Protein AF-A0AAU5U6F7-F1 (afdb_monomer_lite)

Foldseek 3Di:
DDDWFFKKKWFLDAQQVVLQPDDDFDPVQFVVVVCQQDPQKDWDWDDWAFLLVQRADPAQKKWWGDDVGMIMIRHCVSQDDDPVPPDPSNVVVNVNTDMDTQTDDLDDDDDPVCVCVVVCVDPDPPPPPPPPPVPPDPDPDRRLVVSQVVCCNRNQGGRPDDHDPRGRPSRNHMTIMIRMDRHDPPPPDD

Radius of gyration: 19.39 Å; chains: 1; bounding box: 50×36×62 Å

Secondary structure (DSSP, 8-state):
---EEEEEEEESS-HHHHHTT--S--HHHHHHHHHHHSTTEEEEEEEEEEHHHHTSPPTTEEEEEEETTEEEEEEGGG--S-GGGS-HHHHHTTTTSEEEEEEEESSPPPPGGGHHHHTTSS-----PPTT------SSSS-HHHHHHHHHHHHHS--SSSPPPTTS--TTT-EEEEEEEEEPP------

Sequence (190 aa):
MGAKTGLLVYAEGEVPGLLRQVGAPDLGRTSEMMRRLYPGCEFEPCEGAQLWDGVYPQQGTAYAASWPGVEVVGDQRVMIDLPSQLPEHLVAASAGRRLVLHAMHSVVDPLAFERPYWAGERPADVIPWPDEDDEPYPLPFHPLELGEEALRALCGFVIEGHPEPDDIDASAVWLHGFRVTQLAAGRAAS

Structure (mmCIF, N/CA/C/O backbone):
data_AF-A0AAU5U6F7-F1
#
_entry.id   AF-A0AAU5U6F7-F1
#
loop_
_atom_site.group_PDB
_atom_site.id
_atom_site.type_symbol
_atom_site.label_atom_id
_atom_site.label_alt_id
_atom_site.label_comp_id
_atom_site.label_asym_id
_atom_site.label_entity_id
_atom_site.label_seq_id
_atom_site.pdbx_PDB_ins_code
_atom_site.Cartn_x
_atom_site.Cartn_y
_atom_site.Cartn_z
_atom_site.occupancy
_atom_site.B_iso_or_equiv
_atom_site.auth_seq_id
_atom_site.auth_comp_id
_atom_site.auth_asym_id
_atom_site.auth_atom_id
_atom_site.pdbx_PDB_model_num
ATOM 1 N N . MET A 1 1 ? 14.306 7.412 -12.697 1.00 50.78 1 MET A N 1
ATOM 2 C CA . MET A 1 1 ? 13.420 7.450 -11.513 1.00 50.78 1 MET A CA 1
ATOM 3 C C . MET A 1 1 ? 12.949 6.020 -11.353 1.00 50.78 1 MET A C 1
ATOM 5 O O . MET A 1 1 ? 12.461 5.512 -12.344 1.00 50.78 1 MET A O 1
ATOM 9 N N . GLY A 1 2 ? 13.233 5.345 -10.240 1.00 64.19 2 GLY A N 1
ATOM 10 C CA . GLY A 1 2 ? 12.855 3.935 -10.085 1.00 64.19 2 GLY A CA 1
ATOM 11 C C . GLY A 1 2 ? 11.481 3.765 -9.442 1.00 64.19 2 GLY A C 1
ATOM 12 O O . GLY A 1 2 ? 11.141 4.551 -8.554 1.00 64.19 2 GLY A O 1
ATOM 13 N N . ALA A 1 3 ? 10.739 2.733 -9.846 1.00 77.81 3 ALA A N 1
ATOM 14 C CA . ALA A 1 3 ? 9.531 2.264 -9.183 1.00 77.81 3 ALA A CA 1
ATOM 15 C C . ALA A 1 3 ? 9.716 2.071 -7.675 1.00 77.81 3 ALA A C 1
ATOM 17 O O . ALA A 1 3 ? 10.663 1.438 -7.184 1.00 77.81 3 ALA A O 1
ATOM 18 N N . LYS A 1 4 ? 8.748 2.595 -6.930 1.00 88.56 4 LYS A N 1
ATOM 19 C CA . LYS A 1 4 ? 8.635 2.395 -5.493 1.00 88.56 4 LYS A CA 1
ATOM 20 C C . LYS A 1 4 ? 7.206 2.021 -5.151 1.00 88.56 4 LYS A C 1
ATOM 22 O O . LYS A 1 4 ? 6.268 2.563 -5.727 1.00 88.56 4 LYS A O 1
ATOM 27 N N . THR A 1 5 ? 7.046 1.138 -4.177 1.00 91.62 5 THR A N 1
ATOM 28 C CA . THR A 1 5 ? 5.738 0.786 -3.622 1.00 91.62 5 THR A CA 1
ATOM 29 C C . THR A 1 5 ? 5.853 0.671 -2.112 1.00 91.62 5 THR A C 1
ATOM 31 O O . THR A 1 5 ? 6.768 0.020 -1.621 1.00 91.62 5 THR A O 1
ATOM 34 N N . GLY A 1 6 ? 4.901 1.239 -1.385 1.00 94.56 6 GLY A N 1
ATOM 35 C CA . GLY A 1 6 ? 4.663 0.998 0.032 1.00 94.56 6 GLY A CA 1
ATOM 36 C C . GLY A 1 6 ? 3.190 0.666 0.197 1.00 94.56 6 GLY A C 1
ATOM 37 O O . GLY A 1 6 ? 2.389 1.551 0.486 1.00 94.56 6 GLY A O 1
ATOM 38 N N . LEU A 1 7 ? 2.829 -0.592 -0.054 1.00 96.62 7 LEU A N 1
ATOM 39 C CA . LEU A 1 7 ? 1.440 -1.032 -0.141 1.00 96.62 7 LEU A CA 1
ATOM 40 C C . LEU A 1 7 ? 1.121 -2.069 0.937 1.00 96.62 7 LEU A C 1
ATOM 42 O O . LEU A 1 7 ? 1.850 -3.045 1.116 1.00 96.62 7 LEU A O 1
ATOM 46 N N . LEU A 1 8 ? -0.011 -1.884 1.608 1.00 97.62 8 LEU A N 1
ATOM 47 C CA . LEU A 1 8 ? -0.581 -2.817 2.567 1.00 97.62 8 LEU A CA 1
ATOM 48 C C . LEU A 1 8 ? -1.994 -3.199 2.122 1.00 97.62 8 LEU A C 1
ATOM 50 O O . LEU A 1 8 ? -2.828 -2.327 1.883 1.00 97.62 8 LEU A O 1
ATOM 54 N N . VAL A 1 9 ? -2.273 -4.497 2.026 1.00 98.12 9 VAL A N 1
ATOM 55 C CA . VAL A 1 9 ? -3.584 -5.014 1.618 1.00 98.12 9 VAL A CA 1
ATOM 56 C C . VAL A 1 9 ? -4.082 -6.037 2.627 1.00 98.12 9 VAL A C 1
ATOM 58 O O . VAL A 1 9 ? -3.368 -6.980 2.970 1.00 98.12 9 VAL A O 1
ATOM 61 N N . TYR A 1 10 ? -5.330 -5.879 3.060 1.00 98.31 10 TYR A N 1
ATOM 62 C CA . TYR A 1 10 ? -6.037 -6.858 3.880 1.00 98.31 10 TYR A CA 1
ATOM 63 C C . TYR A 1 10 ? -7.192 -7.447 3.080 1.00 98.31 10 TYR A C 1
ATOM 65 O O . TYR A 1 10 ? -8.041 -6.703 2.589 1.00 98.31 10 TYR A O 1
ATOM 73 N N . ALA A 1 11 ? -7.281 -8.771 2.981 1.00 97.75 11 ALA A N 1
ATOM 74 C CA . ALA A 1 11 ? -8.281 -9.423 2.138 1.00 97.75 11 ALA A CA 1
ATOM 75 C C . ALA A 1 11 ? -8.885 -10.682 2.772 1.00 97.75 11 ALA A C 1
ATOM 77 O O . ALA A 1 11 ? -8.195 -11.460 3.418 1.00 97.75 11 ALA A O 1
ATOM 78 N N . GLU A 1 12 ? -10.180 -10.910 2.567 1.00 96.44 12 GLU A N 1
ATOM 79 C CA . GLU A 1 12 ? -10.879 -12.148 2.964 1.00 96.44 12 GLU A CA 1
ATOM 80 C C . GLU A 1 12 ? -10.679 -13.299 1.955 1.00 96.44 12 GLU A C 1
ATOM 82 O O . GLU A 1 12 ? -11.177 -14.404 2.156 1.00 96.44 12 GLU A O 1
ATOM 87 N N . GLY A 1 13 ? -9.929 -13.060 0.877 1.00 93.81 13 GLY A N 1
ATOM 88 C CA . GLY A 1 13 ? -9.634 -14.029 -0.174 1.00 93.81 13 GLY A CA 1
ATOM 89 C C . GLY A 1 13 ? -8.504 -13.551 -1.086 1.00 93.81 13 GLY A C 1
ATOM 90 O O . GLY A 1 13 ? -7.645 -12.771 -0.668 1.00 93.81 13 GLY A O 1
ATOM 91 N N . GLU A 1 14 ? -8.516 -14.007 -2.338 1.00 93.38 14 GLU A N 1
ATOM 92 C CA . GLU A 1 14 ? -7.514 -13.617 -3.333 1.00 93.38 14 GLU A CA 1
ATOM 93 C C . GLU A 1 14 ? -7.676 -12.149 -3.738 1.00 93.38 14 GLU A C 1
ATOM 95 O O . GLU A 1 14 ? -8.714 -11.736 -4.268 1.00 93.38 14 GLU A O 1
ATOM 100 N N . VAL A 1 15 ? -6.622 -11.365 -3.500 1.00 94.38 15 VAL A N 1
ATOM 101 C CA . VAL A 1 15 ? -6.611 -9.910 -3.703 1.00 94.38 15 VAL A CA 1
ATOM 102 C C . VAL A 1 15 ? -6.976 -9.523 -5.141 1.00 94.38 15 VAL A C 1
ATOM 104 O O . VAL A 1 15 ? -7.894 -8.713 -5.284 1.00 94.38 15 VAL A O 1
ATOM 107 N N . PRO A 1 16 ? -6.388 -10.111 -6.208 1.00 92.94 16 PRO A N 1
ATOM 108 C CA . PRO A 1 16 ? -6.738 -9.721 -7.575 1.00 92.94 16 PRO A CA 1
ATOM 109 C C . PRO A 1 16 ? -8.221 -9.954 -7.889 1.00 92.94 16 PRO A C 1
ATOM 111 O O . PRO A 1 16 ? -8.862 -9.157 -8.567 1.00 92.94 16 PRO A O 1
ATOM 114 N N . GLY A 1 17 ? -8.799 -11.051 -7.388 1.00 93.06 17 GLY A N 1
ATOM 115 C CA . GLY A 1 17 ? -10.210 -11.381 -7.605 1.00 93.06 17 GLY A CA 1
ATOM 116 C C . GLY A 1 17 ? -11.160 -10.372 -6.960 1.00 93.06 17 GLY A C 1
ATOM 117 O O . GLY A 1 17 ? -12.172 -10.019 -7.566 1.00 93.06 17 GLY A O 1
ATOM 118 N N . LEU A 1 18 ? -10.815 -9.895 -5.761 1.00 95.00 18 LEU A N 1
ATOM 119 C CA . LEU A 1 18 ? -11.578 -8.881 -5.035 1.00 95.00 18 LEU A CA 1
ATOM 120 C C . LEU A 1 18 ? -11.410 -7.495 -5.666 1.00 95.00 18 LEU A C 1
ATOM 122 O O . LEU A 1 18 ? -12.410 -6.821 -5.899 1.00 95.00 18 LEU A O 1
ATOM 126 N N . LEU A 1 19 ? -10.178 -7.096 -6.007 1.00 94.38 19 LEU A N 1
ATOM 127 C CA . LEU A 1 19 ? -9.893 -5.786 -6.602 1.00 94.38 19 LEU A CA 1
ATOM 128 C C . LEU A 1 19 ? -10.534 -5.599 -7.983 1.00 94.38 19 LEU A C 1
ATOM 130 O O . LEU A 1 19 ? -10.993 -4.503 -8.274 1.00 94.38 19 LEU A O 1
ATOM 134 N N . ARG A 1 20 ? -10.685 -6.649 -8.804 1.00 92.94 20 ARG A N 1
ATOM 135 C CA . ARG A 1 20 ? -11.420 -6.544 -10.087 1.00 92.94 20 ARG A CA 1
ATOM 136 C C . ARG A 1 20 ? -12.900 -6.178 -9.931 1.00 92.94 20 ARG A C 1
ATOM 138 O O . ARG A 1 20 ? -13.524 -5.749 -10.894 1.00 92.94 20 ARG A O 1
ATOM 145 N N . GLN A 1 21 ? -13.481 -6.400 -8.753 1.00 92.44 21 GLN A N 1
ATOM 146 C CA . GLN A 1 21 ? -14.915 -6.227 -8.504 1.00 92.44 21 GLN A CA 1
ATOM 147 C C . GLN A 1 21 ? -15.236 -4.933 -7.751 1.00 92.44 21 GLN A C 1
ATOM 149 O O . GLN A 1 21 ? -16.410 -4.647 -7.504 1.00 92.44 21 GLN A O 1
ATOM 154 N N . VAL A 1 22 ? -14.220 -4.166 -7.345 1.00 94.88 22 VAL A N 1
ATOM 155 C CA . VAL A 1 22 ? -14.450 -2.964 -6.545 1.00 94.88 22 VAL A CA 1
ATOM 156 C C . VAL A 1 22 ? -15.061 -1.851 -7.389 1.00 94.88 22 VAL A C 1
ATOM 158 O O . VAL A 1 22 ? -14.696 -1.627 -8.539 1.00 94.88 22 VAL A O 1
ATOM 161 N N . GLY A 1 23 ? -16.017 -1.145 -6.792 1.00 93.00 23 GLY A N 1
ATOM 162 C CA . GLY A 1 23 ? -16.552 0.106 -7.320 1.00 93.00 23 GLY A CA 1
ATOM 163 C C . GLY A 1 23 ? -15.946 1.309 -6.601 1.00 93.00 23 GLY A C 1
ATOM 164 O O . GLY A 1 23 ? -14.861 1.236 -6.025 1.00 93.00 23 GLY A O 1
ATOM 165 N N . ALA A 1 24 ? -16.688 2.416 -6.567 1.00 94.38 24 ALA A N 1
ATOM 166 C CA . ALA A 1 24 ? -16.271 3.607 -5.832 1.00 94.38 24 ALA A CA 1
ATOM 167 C C . ALA A 1 24 ? -15.982 3.289 -4.343 1.00 94.38 24 ALA A C 1
ATOM 169 O O . ALA A 1 24 ? -16.777 2.588 -3.707 1.00 94.38 24 ALA A O 1
ATOM 170 N N . PRO A 1 25 ? -14.863 3.782 -3.778 1.00 92.88 25 PRO A N 1
ATOM 171 C CA . PRO A 1 25 ? -14.490 3.522 -2.389 1.00 92.88 25 PRO A CA 1
ATOM 172 C C . PRO A 1 25 ? -15.414 4.239 -1.395 1.00 92.88 25 PRO A C 1
ATOM 174 O O . PRO A 1 25 ? -15.762 5.409 -1.572 1.00 92.88 25 PRO A O 1
ATOM 177 N N . ASP A 1 26 ? -15.752 3.576 -0.288 1.00 95.69 26 ASP A N 1
ATOM 178 C CA . ASP A 1 26 ? -16.571 4.157 0.784 1.00 95.69 26 ASP A CA 1
ATOM 179 C C . ASP A 1 26 ? -15.699 4.986 1.741 1.00 95.69 26 ASP A C 1
ATOM 181 O O . ASP A 1 26 ? -14.830 4.446 2.429 1.00 95.69 26 ASP A O 1
ATOM 185 N N . LEU A 1 27 ? -15.923 6.303 1.808 1.00 95.50 27 LEU A N 1
ATOM 186 C CA . LEU A 1 27 ? -15.117 7.202 2.643 1.00 95.50 27 LEU A CA 1
ATOM 187 C C . LEU A 1 27 ? -15.290 6.943 4.148 1.00 95.50 27 LEU A C 1
ATOM 189 O O . LEU A 1 27 ? -14.320 7.055 4.900 1.00 95.50 27 LEU A O 1
ATOM 193 N N . GLY A 1 28 ? -16.499 6.606 4.600 1.00 96.69 28 GLY A N 1
ATOM 194 C CA . GLY A 1 28 ? -16.791 6.359 6.013 1.00 96.69 28 GLY A CA 1
ATOM 195 C C . GLY A 1 28 ? -16.059 5.118 6.509 1.00 96.69 28 GLY A C 1
ATOM 196 O O . GLY A 1 28 ? -15.289 5.188 7.469 1.00 96.69 28 GLY A O 1
ATOM 197 N N . ARG A 1 29 ? -16.199 4.019 5.765 1.00 96.88 29 ARG A N 1
ATOM 198 C CA . ARG A 1 29 ? -15.492 2.758 6.004 1.00 96.88 29 ARG A CA 1
ATOM 199 C C . ARG A 1 29 ? -13.978 2.927 5.939 1.00 96.88 29 ARG A C 1
ATOM 201 O O . ARG A 1 29 ? -13.253 2.434 6.800 1.00 96.88 29 ARG A O 1
ATOM 208 N N . THR A 1 30 ? -13.499 3.666 4.939 1.00 98.00 30 THR A N 1
ATOM 209 C CA . THR A 1 30 ? -12.067 3.937 4.769 1.00 98.00 30 THR A CA 1
ATOM 210 C C . THR A 1 30 ? -11.520 4.746 5.944 1.00 98.00 30 THR A C 1
ATOM 212 O O . THR A 1 30 ? -10.466 4.420 6.479 1.00 98.00 30 THR A O 1
ATOM 215 N N . SER A 1 31 ? -12.256 5.755 6.413 1.00 96.50 31 SER A N 1
ATOM 216 C CA . SER A 1 31 ? -11.854 6.572 7.565 1.00 96.50 31 SER A CA 1
ATOM 217 C C . SER A 1 31 ? -11.810 5.762 8.864 1.00 96.50 31 SER A C 1
ATOM 219 O O . SER A 1 31 ? -10.910 5.948 9.681 1.00 96.50 31 SER A O 1
ATOM 221 N N . GLU A 1 32 ? -12.763 4.852 9.075 1.00 96.12 32 GLU A N 1
ATOM 222 C CA . GLU A 1 32 ? -12.757 3.931 10.219 1.00 96.12 32 GLU A CA 1
ATOM 223 C C . GLU A 1 32 ? -11.563 2.976 10.180 1.00 96.12 32 GLU A C 1
ATOM 225 O O . GLU A 1 32 ? -10.865 2.819 11.185 1.00 96.12 32 GLU A O 1
ATOM 230 N N . MET A 1 33 ? -11.282 2.399 9.010 1.00 96.81 33 MET A N 1
ATOM 231 C CA . MET A 1 33 ? -10.093 1.585 8.785 1.00 96.81 33 MET A CA 1
ATOM 232 C C . MET A 1 33 ? -8.813 2.377 9.087 1.00 96.81 33 MET A C 1
ATOM 234 O O . MET A 1 33 ? -7.973 1.887 9.837 1.00 96.81 33 MET A O 1
ATOM 238 N N . MET A 1 34 ? -8.667 3.605 8.579 1.00 97.06 34 MET A N 1
ATOM 239 C CA . MET A 1 34 ? -7.478 4.435 8.823 1.00 97.06 34 MET A CA 1
ATOM 240 C C . MET A 1 34 ? -7.252 4.700 10.317 1.00 97.06 34 MET A C 1
ATOM 242 O O . MET A 1 34 ? -6.137 4.521 10.805 1.00 97.06 34 MET A O 1
ATOM 246 N N . ARG A 1 35 ? -8.310 5.024 11.078 1.00 95.31 35 ARG A N 1
ATOM 247 C CA . ARG A 1 35 ? -8.216 5.201 12.542 1.00 95.31 35 ARG A CA 1
ATOM 248 C C . ARG A 1 35 ? -7.805 3.923 13.273 1.00 95.31 35 ARG A C 1
ATOM 250 O O . ARG A 1 35 ? -7.111 4.006 14.283 1.00 95.31 35 ARG A O 1
ATOM 257 N N . ARG A 1 36 ? -8.234 2.755 12.785 1.00 94.88 36 ARG A N 1
ATOM 258 C CA . ARG A 1 36 ? -7.834 1.450 13.332 1.00 94.88 36 ARG A CA 1
ATOM 259 C C . ARG A 1 36 ? -6.362 1.148 13.048 1.00 94.88 36 ARG A C 1
ATOM 261 O O . ARG A 1 36 ? -5.679 0.636 13.928 1.00 94.88 36 ARG A O 1
ATOM 268 N N . LEU A 1 37 ? -5.898 1.428 11.829 1.00 95.75 37 LEU A N 1
ATOM 269 C CA . LEU A 1 37 ? -4.547 1.087 11.377 1.00 95.75 37 LEU A CA 1
ATOM 270 C C . LEU A 1 37 ? -3.476 2.057 11.885 1.00 95.75 37 LEU A C 1
ATOM 272 O O . LEU A 1 37 ? -2.363 1.628 12.142 1.00 95.75 37 LEU A O 1
ATOM 276 N N . TYR A 1 38 ? -3.801 3.334 12.073 1.00 94.50 38 TYR A N 1
ATOM 277 C CA . TYR A 1 38 ? -2.851 4.347 12.539 1.00 94.50 38 TYR A CA 1
ATOM 278 C C . TYR A 1 38 ? -3.369 5.005 13.829 1.00 94.50 38 TYR A C 1
ATOM 280 O O . TYR A 1 38 ? -3.800 6.165 13.818 1.00 94.50 38 TYR A O 1
ATOM 288 N N . PRO A 1 39 ? -3.370 4.272 14.959 1.00 92.06 39 PRO A N 1
ATOM 289 C CA . PRO A 1 39 ? -3.828 4.815 16.231 1.00 92.06 39 PRO A CA 1
ATOM 290 C C . PRO A 1 39 ? -2.959 6.007 16.656 1.00 92.06 39 PRO A C 1
ATOM 292 O O . PRO A 1 39 ? -1.740 5.998 16.500 1.00 92.06 39 PRO A O 1
ATOM 295 N N . GLY A 1 40 ? -3.588 7.047 17.209 1.00 90.88 40 GLY A N 1
ATOM 296 C CA . GLY A 1 40 ? -2.880 8.263 17.632 1.00 90.88 40 GLY A CA 1
ATOM 297 C C . GLY A 1 40 ? -2.494 9.210 16.490 1.00 90.88 40 GLY A C 1
ATOM 298 O O . GLY A 1 40 ? -1.721 10.138 16.715 1.00 90.88 40 GLY A O 1
ATOM 299 N N . CYS A 1 41 ? -3.027 9.006 15.285 1.00 93.50 41 CYS A N 1
ATOM 300 C CA . CYS A 1 41 ? -2.932 9.964 14.187 1.00 93.50 41 CYS A CA 1
ATOM 301 C C . CYS A 1 41 ? -4.274 10.667 13.945 1.00 93.50 41 CYS A C 1
ATOM 303 O O . CYS A 1 41 ? -5.344 10.094 14.159 1.00 93.50 41 CYS A O 1
ATOM 305 N N . GLU A 1 42 ? -4.201 11.900 13.456 1.00 94.12 42 GLU A N 1
ATOM 306 C CA . GLU A 1 42 ? -5.322 12.601 12.835 1.00 94.12 42 GLU A CA 1
ATOM 307 C C . GLU A 1 42 ? -5.234 12.488 11.315 1.00 94.12 42 GLU A C 1
ATOM 309 O O . GLU A 1 42 ? -4.141 12.455 10.742 1.00 94.12 42 GLU A O 1
ATOM 314 N N . PHE A 1 43 ? -6.404 12.442 10.677 1.00 94.88 43 PHE A N 1
ATOM 315 C CA . PHE A 1 43 ? -6.538 12.343 9.229 1.00 94.88 43 PHE A CA 1
ATOM 316 C C . PHE A 1 43 ? -7.380 13.503 8.724 1.00 94.88 43 PHE A C 1
ATOM 318 O O . PHE A 1 43 ? -8.542 13.645 9.110 1.00 94.88 43 PHE A O 1
ATOM 325 N N . GLU A 1 44 ? -6.804 14.292 7.831 1.00 94.50 44 GLU A N 1
ATOM 326 C CA . GLU A 1 44 ? -7.521 15.313 7.080 1.00 94.50 44 GLU A CA 1
ATOM 327 C C . GLU A 1 44 ? -7.694 14.820 5.636 1.00 94.50 44 GLU A C 1
ATOM 329 O O . GLU A 1 44 ? -6.692 14.506 4.987 1.00 94.50 44 GLU A O 1
ATOM 334 N N . PRO A 1 45 ? -8.932 14.702 5.120 1.00 93.94 45 PRO A N 1
ATOM 335 C CA . PRO A 1 45 ? -9.155 14.305 3.735 1.00 93.94 45 PRO A CA 1
ATOM 336 C C . PRO A 1 45 ? -8.465 15.257 2.754 1.00 93.94 45 PRO A C 1
ATOM 338 O O . PRO A 1 45 ? -8.531 16.477 2.905 1.00 93.94 45 PRO A O 1
ATOM 341 N N . CYS A 1 46 ? -7.841 14.706 1.719 1.00 95.06 46 CYS A N 1
ATOM 342 C CA . CYS A 1 46 ? -7.282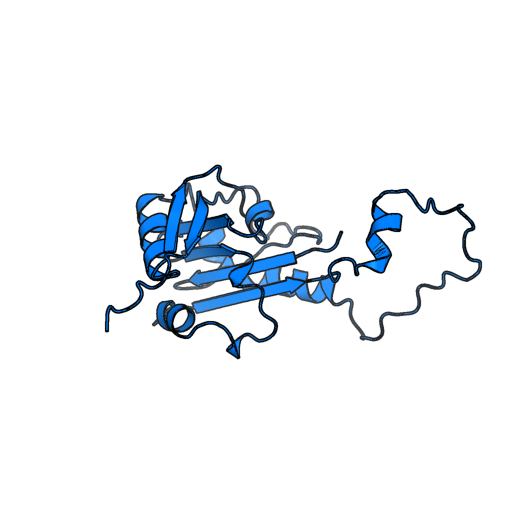 15.465 0.606 1.00 95.06 46 CYS A CA 1
ATOM 343 C C . CYS A 1 46 ? -7.692 14.848 -0.738 1.00 95.06 46 CYS A C 1
ATOM 345 O O . CYS A 1 46 ? -8.533 13.949 -0.795 1.00 95.06 46 CYS A O 1
ATOM 347 N N . GLU A 1 47 ? -7.136 15.371 -1.831 1.00 95.75 47 GLU A N 1
ATOM 348 C CA . GLU A 1 47 ? -7.364 14.820 -3.164 1.00 95.75 47 GLU A CA 1
ATOM 349 C C . GLU A 1 47 ? -6.972 13.338 -3.202 1.00 95.75 47 GLU A C 1
ATOM 351 O O . GLU A 1 47 ? -5.894 12.964 -2.736 1.00 95.75 47 GLU A O 1
ATOM 356 N N . GLY A 1 48 ? -7.882 12.501 -3.706 1.00 95.88 48 GLY A N 1
ATOM 357 C CA . GLY A 1 48 ? -7.652 11.072 -3.893 1.00 95.88 48 GLY A CA 1
ATOM 358 C C . GLY A 1 48 ? -6.739 10.780 -5.080 1.00 95.88 48 GLY A C 1
ATOM 359 O O . GLY A 1 48 ? -6.372 11.673 -5.838 1.00 95.88 48 GLY A O 1
ATOM 360 N N . ALA A 1 49 ? -6.398 9.511 -5.252 1.00 96.50 49 ALA A N 1
ATOM 361 C CA . ALA A 1 49 ? -5.568 9.054 -6.359 1.00 96.50 49 ALA A CA 1
ATOM 362 C C . ALA A 1 49 ? -6.078 7.718 -6.889 1.00 96.50 49 ALA A C 1
ATOM 364 O O . ALA A 1 49 ? -6.804 6.991 -6.205 1.00 96.50 49 ALA A O 1
ATOM 365 N N . GLN A 1 50 ? -5.680 7.390 -8.111 1.00 96.19 50 GLN A N 1
ATOM 366 C CA . GLN A 1 50 ? -5.823 6.035 -8.624 1.00 96.19 50 GLN A CA 1
ATOM 367 C C . GLN A 1 50 ? -4.847 5.110 -7.891 1.00 96.19 50 GLN A C 1
ATOM 369 O O . GLN A 1 50 ? -3.816 5.567 -7.398 1.00 96.19 50 GLN A O 1
ATOM 374 N N . LEU A 1 51 ? -5.145 3.812 -7.820 1.00 95.44 51 LEU A N 1
ATOM 375 C CA . LEU A 1 51 ? -4.277 2.833 -7.167 1.00 95.44 51 LEU A CA 1
ATOM 376 C C . LEU A 1 51 ? -2.870 2.854 -7.769 1.00 95.44 51 LEU A C 1
ATOM 378 O O . LEU A 1 51 ? -1.910 2.798 -7.010 1.00 95.44 51 LEU A O 1
ATOM 382 N N . TRP A 1 52 ? -2.769 3.024 -9.090 1.00 90.81 52 TRP A N 1
ATOM 383 C CA . TRP A 1 52 ? -1.503 3.195 -9.806 1.00 90.81 52 TRP A CA 1
ATOM 384 C C . TRP A 1 52 ? -0.598 4.276 -9.190 1.00 90.81 52 TRP A C 1
ATOM 386 O O . TRP A 1 52 ? 0.530 3.993 -8.799 1.00 90.81 52 TRP A O 1
ATOM 396 N N . ASP A 1 53 ? -1.111 5.498 -9.029 1.00 91.19 53 ASP A N 1
ATOM 397 C CA . ASP A 1 53 ? -0.359 6.617 -8.439 1.00 91.19 53 ASP A CA 1
ATOM 398 C C . ASP A 1 53 ? -0.280 6.523 -6.906 1.00 91.19 53 ASP A C 1
ATOM 400 O O . ASP A 1 53 ? 0.585 7.112 -6.254 1.00 91.19 53 ASP A O 1
ATOM 404 N N . GLY A 1 54 ? -1.214 5.784 -6.309 1.00 93.25 54 GLY A N 1
ATOM 405 C CA . GLY A 1 54 ? -1.414 5.707 -4.874 1.00 93.25 54 GLY A CA 1
ATOM 406 C C . GLY A 1 54 ? -0.484 4.741 -4.146 1.00 93.25 54 GLY A C 1
ATOM 407 O O . GLY A 1 54 ? -0.477 4.754 -2.917 1.00 93.25 54 GLY A O 1
ATOM 408 N N . VAL A 1 55 ? 0.305 3.921 -4.852 1.00 92.69 55 VAL A N 1
ATOM 409 C CA . VAL A 1 55 ? 1.177 2.904 -4.230 1.00 92.69 55 VAL A CA 1
ATOM 410 C C . VAL A 1 55 ? 2.359 3.484 -3.455 1.00 92.69 55 VAL A C 1
ATOM 412 O O . VAL A 1 55 ? 2.930 2.785 -2.619 1.00 92.69 55 VAL A O 1
ATOM 415 N N . TYR A 1 56 ? 2.750 4.734 -3.712 1.00 92.88 56 TYR A N 1
ATOM 416 C CA . TYR A 1 56 ? 3.873 5.384 -3.031 1.00 92.88 56 TYR A CA 1
ATOM 417 C C . TYR A 1 56 ? 3.652 6.906 -2.895 1.00 92.88 56 TYR A C 1
ATOM 419 O O . TYR A 1 56 ? 4.296 7.698 -3.587 1.00 92.88 56 TYR A O 1
ATOM 427 N N . PRO A 1 57 ? 2.729 7.342 -2.012 1.00 92.75 57 PRO A N 1
ATOM 428 C CA . PRO A 1 57 ? 2.399 8.760 -1.824 1.00 92.75 57 PRO A CA 1
ATOM 429 C C . PRO A 1 57 ? 3.581 9.578 -1.303 1.00 92.75 57 PRO A C 1
ATOM 431 O O . PRO A 1 57 ? 4.543 9.027 -0.794 1.00 92.75 57 PRO A O 1
ATOM 434 N N . GLN A 1 58 ? 3.493 10.910 -1.320 1.00 88.56 58 GLN A N 1
ATOM 435 C CA . GLN A 1 58 ? 4.466 11.751 -0.609 1.00 88.56 58 GLN A CA 1
ATOM 436 C C . GLN A 1 58 ? 4.388 11.556 0.914 1.00 88.56 58 GLN A C 1
ATOM 438 O O . GLN A 1 58 ? 3.308 11.336 1.467 1.00 88.56 58 GLN A O 1
ATOM 443 N N . GLN A 1 59 ? 5.516 11.732 1.610 1.00 88.00 59 GLN A N 1
ATOM 444 C CA . GLN A 1 59 ? 5.574 11.658 3.070 1.00 88.00 59 GLN A CA 1
ATOM 445 C C . GLN A 1 59 ? 4.505 12.548 3.731 1.00 88.00 59 GLN A C 1
ATOM 447 O O . GLN A 1 59 ? 4.276 13.688 3.328 1.00 88.00 59 GLN A O 1
ATOM 452 N N . GLY A 1 60 ? 3.827 12.011 4.751 1.00 91.44 60 GLY A N 1
ATOM 453 C CA . GLY A 1 60 ? 2.704 12.693 5.412 1.00 91.44 60 GLY A CA 1
ATOM 454 C C . GLY A 1 60 ? 1.358 12.533 4.697 1.00 91.44 60 GLY A C 1
ATOM 455 O O . GLY A 1 60 ? 0.351 13.033 5.191 1.00 91.44 60 GLY A O 1
ATOM 456 N N . THR A 1 61 ? 1.312 11.805 3.580 1.00 96.62 61 THR A N 1
ATOM 457 C CA . THR A 1 61 ? 0.081 11.463 2.855 1.00 96.62 61 THR A CA 1
ATOM 458 C C . THR A 1 61 ? -0.096 9.952 2.827 1.00 96.62 61 THR A C 1
ATOM 460 O O . THR A 1 61 ? 0.882 9.219 2.703 1.00 96.62 61 THR A O 1
ATOM 463 N N . ALA A 1 62 ? -1.335 9.493 2.946 1.00 97.69 62 ALA A N 1
ATOM 464 C CA . ALA A 1 62 ? -1.720 8.109 2.727 1.00 97.69 62 ALA A CA 1
ATOM 465 C C . ALA A 1 62 ? -2.877 8.069 1.728 1.00 97.69 62 ALA A C 1
ATOM 467 O O . ALA A 1 62 ? -3.794 8.890 1.814 1.00 97.69 62 ALA A O 1
ATOM 468 N N . TYR A 1 63 ? -2.844 7.108 0.811 1.00 98.44 63 TYR A N 1
ATOM 469 C CA . TYR A 1 63 ? -3.979 6.785 -0.044 1.00 98.44 63 TYR A CA 1
ATOM 470 C C . TYR A 1 63 ? -4.589 5.483 0.431 1.00 98.44 63 TYR A C 1
ATOM 472 O O . TYR A 1 63 ? -3.879 4.509 0.654 1.00 98.44 63 TYR A O 1
ATOM 480 N N . ALA A 1 64 ? -5.899 5.454 0.622 1.00 98.44 64 ALA A N 1
ATOM 481 C CA . ALA A 1 64 ? -6.544 4.294 1.201 1.00 98.44 64 ALA A CA 1
ATOM 482 C C . ALA A 1 64 ? -7.953 4.091 0.664 1.00 98.44 64 ALA A C 1
ATOM 484 O O . ALA A 1 64 ? -8.653 5.040 0.317 1.00 98.44 64 ALA A O 1
ATOM 485 N N . ALA A 1 65 ? -8.389 2.841 0.645 1.00 98.38 65 ALA A N 1
ATOM 486 C CA . ALA A 1 65 ? -9.766 2.491 0.358 1.00 98.38 65 ALA A CA 1
ATOM 487 C C . ALA A 1 65 ? -10.163 1.214 1.091 1.00 98.38 65 ALA A C 1
ATOM 489 O O . ALA A 1 65 ? -9.370 0.287 1.256 1.00 98.38 65 ALA A O 1
ATOM 490 N N . SER A 1 66 ? -11.418 1.176 1.522 1.00 98.12 66 SER A N 1
ATOM 491 C CA . SER A 1 66 ? -12.029 0.012 2.145 1.00 98.12 66 SER A CA 1
ATOM 492 C C . SER A 1 66 ? -13.306 -0.358 1.401 1.00 98.12 66 SER A C 1
ATOM 494 O O . SER A 1 66 ? -14.220 0.458 1.248 1.00 98.12 66 SER A O 1
ATOM 496 N N . TRP A 1 67 ? -13.377 -1.615 0.978 1.00 97.50 67 TRP A N 1
ATOM 497 C CA . TRP A 1 67 ? -14.540 -2.259 0.381 1.00 97.50 67 TRP A CA 1
ATOM 498 C C . TRP A 1 67 ? -14.928 -3.487 1.219 1.00 97.50 67 TRP A C 1
ATOM 500 O O . TRP A 1 67 ? -14.160 -3.935 2.075 1.00 97.50 67 TRP A O 1
ATOM 510 N N . PRO A 1 68 ? -16.125 -4.068 1.025 1.00 95.00 68 PRO A N 1
ATOM 511 C CA . PRO A 1 68 ? -16.411 -5.391 1.568 1.00 95.00 68 PRO A CA 1
ATOM 512 C C . PRO A 1 68 ? -15.329 -6.399 1.142 1.00 95.00 68 PRO A C 1
ATOM 514 O O . PRO A 1 68 ? -15.059 -6.552 -0.045 1.00 95.00 68 PRO A O 1
ATOM 517 N N . GLY A 1 69 ? -14.699 -7.067 2.108 1.00 95.06 69 GLY A N 1
ATOM 518 C CA . GLY A 1 69 ? -13.721 -8.128 1.863 1.00 95.06 69 GLY A CA 1
ATOM 519 C C . GLY A 1 69 ? -12.300 -7.681 1.504 1.00 95.06 69 GLY A C 1
ATOM 520 O O . GLY A 1 69 ? -11.389 -8.489 1.671 1.00 95.06 69 GLY A O 1
ATOM 521 N N . VAL A 1 70 ? -12.060 -6.431 1.082 1.00 97.88 70 VAL A N 1
ATOM 522 C CA . VAL A 1 70 ? -10.717 -5.937 0.721 1.00 97.88 70 VAL A CA 1
ATOM 523 C C . VAL A 1 70 ? -10.475 -4.498 1.172 1.00 97.88 70 VAL A C 1
ATOM 525 O O . VAL A 1 70 ? -11.321 -3.619 1.041 1.00 97.88 70 VAL A O 1
ATOM 528 N N . GLU A 1 71 ? -9.290 -4.267 1.718 1.00 98.19 71 GLU A N 1
ATOM 529 C CA . GLU A 1 71 ? -8.805 -2.980 2.203 1.00 98.19 71 GLU A CA 1
ATOM 530 C C . GLU A 1 71 ? -7.404 -2.744 1.648 1.00 98.19 71 GLU A C 1
ATOM 532 O O . GLU A 1 71 ? -6.575 -3.651 1.698 1.00 98.19 71 GLU A O 1
ATOM 537 N N . VAL A 1 72 ? -7.141 -1.541 1.143 1.00 98.31 72 VAL A N 1
ATOM 538 C CA . VAL A 1 72 ? -5.862 -1.156 0.538 1.00 98.31 72 VAL A CA 1
ATOM 539 C C . VAL A 1 72 ? -5.373 0.138 1.173 1.00 98.31 72 VAL A C 1
ATOM 541 O O . VAL A 1 72 ? -6.153 1.077 1.344 1.00 98.31 72 VAL A O 1
ATOM 544 N N . VAL A 1 73 ? -4.083 0.194 1.496 1.00 98.12 73 VAL A N 1
ATOM 545 C CA . VAL A 1 73 ? -3.388 1.398 1.955 1.00 98.12 73 VAL A CA 1
ATOM 546 C C . VAL A 1 73 ? -2.056 1.522 1.226 1.00 98.12 73 VAL A C 1
ATOM 548 O O . VAL A 1 73 ? -1.208 0.642 1.333 1.00 98.12 73 VAL A O 1
ATOM 551 N N . GLY A 1 74 ? -1.867 2.624 0.512 1.00 97.75 74 GLY A N 1
ATOM 552 C CA . GLY A 1 74 ? -0.576 3.093 0.032 1.00 97.75 74 GLY A CA 1
ATOM 553 C C . GLY A 1 74 ? -0.024 4.162 0.970 1.00 97.75 74 GLY A C 1
ATOM 554 O O . GLY A 1 74 ? -0.676 5.179 1.218 1.00 97.75 74 GLY A O 1
ATOM 555 N N . ASP A 1 75 ? 1.162 3.924 1.527 1.00 95.75 75 ASP A N 1
ATOM 556 C CA . ASP A 1 75 ? 1.811 4.813 2.491 1.00 95.75 75 ASP A CA 1
ATOM 557 C C . ASP A 1 75 ? 3.321 4.544 2.559 1.00 95.75 75 ASP A C 1
ATOM 559 O O . ASP A 1 75 ? 3.764 3.412 2.749 1.00 95.75 75 ASP A O 1
ATOM 563 N N . GLN A 1 76 ? 4.143 5.591 2.498 1.00 93.31 76 GLN A N 1
ATOM 564 C CA . GLN A 1 76 ? 5.593 5.435 2.659 1.00 93.31 76 GLN A CA 1
ATOM 565 C C . GLN A 1 76 ? 5.991 4.886 4.033 1.00 93.31 76 GLN A C 1
ATOM 567 O O . GLN A 1 76 ? 7.059 4.298 4.155 1.00 93.31 76 GLN A O 1
ATOM 572 N N . ARG A 1 77 ? 5.162 5.031 5.076 1.00 90.94 77 ARG A N 1
ATOM 573 C CA . ARG A 1 77 ? 5.464 4.490 6.416 1.00 90.94 77 ARG A CA 1
ATOM 574 C C . ARG A 1 77 ? 5.529 2.964 6.452 1.00 90.94 77 ARG A C 1
ATOM 576 O O . ARG A 1 77 ? 6.114 2.424 7.385 1.00 90.94 77 ARG A O 1
ATOM 583 N N . VAL A 1 78 ? 4.926 2.280 5.476 1.00 91.81 78 VAL A N 1
ATOM 584 C CA . VAL A 1 78 ? 5.013 0.815 5.356 1.00 91.81 78 VAL A CA 1
ATOM 585 C C . VAL A 1 78 ? 6.117 0.368 4.393 1.00 91.81 78 VAL A C 1
ATOM 587 O O . VAL A 1 78 ? 6.330 -0.829 4.234 1.00 91.81 78 VAL A O 1
ATOM 590 N N . MET A 1 79 ? 6.856 1.304 3.787 1.00 91.50 79 MET A N 1
ATOM 591 C CA . MET A 1 79 ? 8.099 1.008 3.074 1.00 91.50 79 MET A CA 1
ATOM 592 C C . MET A 1 79 ? 9.194 0.679 4.102 1.00 91.50 79 MET A C 1
ATOM 594 O O . MET A 1 79 ? 9.891 1.567 4.590 1.00 91.50 79 MET A O 1
ATOM 598 N N . ILE A 1 80 ? 9.303 -0.599 4.462 1.00 88.06 80 ILE A N 1
ATOM 599 C CA . ILE A 1 80 ? 10.251 -1.135 5.450 1.00 88.06 80 ILE A CA 1
ATOM 600 C C . ILE A 1 80 ? 11.143 -2.207 4.817 1.00 88.06 80 ILE A C 1
ATOM 602 O O . ILE A 1 80 ? 10.733 -2.864 3.862 1.00 88.06 80 ILE A O 1
ATOM 606 N N . ASP A 1 81 ? 12.333 -2.418 5.380 1.00 83.94 81 ASP A N 1
ATOM 607 C CA . ASP A 1 81 ? 13.309 -3.373 4.834 1.00 83.94 81 ASP A CA 1
ATOM 608 C C . ASP A 1 81 ? 12.922 -4.832 5.103 1.00 83.94 81 ASP A C 1
ATOM 610 O O . ASP A 1 81 ? 13.147 -5.711 4.272 1.00 83.94 81 ASP A O 1
ATOM 614 N N . LEU A 1 82 ? 12.350 -5.111 6.281 1.00 82.50 82 LEU A N 1
ATOM 615 C CA . LEU A 1 82 ? 11.986 -6.464 6.694 1.00 82.50 82 LEU A CA 1
ATOM 616 C C . LEU A 1 82 ? 10.505 -6.539 7.073 1.00 82.50 82 LEU A C 1
ATOM 618 O O . LEU A 1 82 ? 10.076 -5.804 7.964 1.00 82.50 82 LEU A O 1
ATOM 622 N N . PRO A 1 83 ? 9.730 -7.501 6.530 1.00 85.00 83 PRO A N 1
ATOM 623 C CA . PRO A 1 83 ? 8.332 -7.692 6.922 1.00 85.00 83 PRO A CA 1
ATOM 624 C C . PRO A 1 83 ? 8.135 -7.901 8.431 1.00 85.00 83 PRO A C 1
ATOM 626 O O . PRO A 1 83 ? 7.114 -7.505 8.985 1.00 85.00 83 PRO A O 1
ATOM 629 N N . SER A 1 84 ? 9.128 -8.470 9.126 1.00 86.06 84 SER A N 1
ATOM 630 C CA . SER A 1 84 ? 9.105 -8.662 10.584 1.00 86.06 84 SER A CA 1
ATOM 631 C C . SER A 1 84 ? 9.170 -7.362 11.395 1.00 86.06 84 SER A C 1
ATOM 633 O O . SER A 1 84 ? 8.975 -7.399 12.605 1.00 86.06 84 SER A O 1
ATOM 635 N N . GLN A 1 85 ? 9.484 -6.229 10.763 1.00 90.81 85 GLN A N 1
ATOM 636 C CA . GLN A 1 85 ? 9.464 -4.905 11.389 1.00 90.81 85 GLN A CA 1
ATOM 637 C C . GLN A 1 85 ? 8.089 -4.236 11.296 1.00 90.81 85 GLN A C 1
ATOM 639 O O . GLN A 1 85 ? 7.906 -3.159 11.867 1.00 90.81 85 GLN A O 1
ATOM 644 N N . LEU A 1 86 ? 7.125 -4.846 10.595 1.00 93.62 86 LEU A N 1
ATOM 645 C CA . LEU A 1 86 ? 5.774 -4.310 10.519 1.00 93.62 86 LEU A CA 1
ATOM 646 C C . LEU A 1 86 ? 5.182 -4.227 11.940 1.00 93.62 86 LEU A C 1
ATOM 648 O O . LEU A 1 86 ? 5.185 -5.234 12.654 1.00 93.62 86 LEU A O 1
ATOM 652 N N . PRO A 1 87 ? 4.676 -3.054 12.373 1.00 94.44 87 PRO A N 1
ATOM 653 C CA . PRO A 1 87 ? 4.097 -2.891 13.699 1.00 94.44 87 PRO A CA 1
ATOM 654 C C . PRO A 1 87 ? 3.054 -3.960 14.038 1.00 94.44 87 PRO A C 1
ATOM 656 O O . PRO A 1 87 ? 2.162 -4.248 13.240 1.00 94.44 87 PRO A O 1
ATOM 659 N N . GLU A 1 88 ? 3.118 -4.496 15.260 1.00 94.25 88 GLU A N 1
ATOM 660 C CA . GLU A 1 88 ? 2.259 -5.604 15.704 1.00 94.25 88 GLU A CA 1
ATOM 661 C C . GLU A 1 88 ? 0.765 -5.306 15.521 1.00 94.25 88 GLU A C 1
ATOM 663 O O . GLU A 1 88 ? 0.014 -6.182 15.111 1.00 94.25 88 GLU A O 1
ATOM 668 N N . HIS A 1 89 ? 0.325 -4.063 15.749 1.00 94.19 89 HIS A N 1
ATOM 669 C CA . HIS A 1 89 ? -1.079 -3.681 15.573 1.00 94.19 89 HIS A CA 1
ATOM 670 C C . HIS A 1 89 ? -1.553 -3.756 14.110 1.00 94.19 89 HIS A C 1
ATOM 672 O O . HIS A 1 89 ? -2.721 -4.062 13.876 1.00 94.19 89 HIS A O 1
ATOM 678 N N . LEU A 1 90 ? -0.666 -3.535 13.131 1.00 96.38 90 LEU A N 1
ATOM 679 C CA . LEU A 1 90 ? -0.977 -3.718 11.709 1.00 96.38 90 LEU A CA 1
ATOM 680 C C . LEU A 1 90 ? -1.068 -5.206 11.362 1.00 96.38 90 LEU A C 1
ATOM 682 O O . LEU A 1 90 ? -1.987 -5.624 10.664 1.00 96.38 90 LEU A O 1
ATOM 686 N N . VAL A 1 91 ? -0.182 -6.037 11.920 1.00 96.12 91 VAL A N 1
ATOM 687 C CA . VAL A 1 91 ? -0.286 -7.498 11.779 1.00 96.12 91 VAL A CA 1
ATOM 688 C C . VAL A 1 91 ? -1.581 -8.003 12.421 1.00 96.12 91 VAL A C 1
ATOM 690 O O . VAL A 1 91 ? -2.341 -8.735 11.792 1.00 96.12 91 VAL A O 1
ATOM 693 N N . ALA A 1 92 ? -1.892 -7.570 13.642 1.00 94.81 92 ALA A N 1
ATOM 694 C CA . ALA A 1 92 ? -3.093 -7.964 14.372 1.00 94.81 92 ALA A CA 1
ATOM 695 C C . ALA A 1 92 ? -4.389 -7.531 13.664 1.00 94.81 92 ALA A C 1
ATOM 697 O O . ALA A 1 92 ? -5.386 -8.250 13.724 1.00 94.81 92 ALA A O 1
ATOM 698 N N . ALA A 1 93 ? -4.378 -6.406 12.938 1.00 95.19 93 ALA A N 1
ATOM 699 C CA . ALA A 1 93 ? -5.518 -5.959 12.134 1.00 95.19 93 ALA A CA 1
ATOM 700 C C . ALA A 1 93 ? -5.904 -6.948 11.015 1.00 95.19 93 ALA A C 1
ATOM 702 O O . ALA A 1 93 ? -7.034 -6.907 10.527 1.00 95.19 93 ALA A O 1
ATOM 703 N N . SER A 1 94 ? -5.003 -7.865 10.644 1.00 94.62 94 SER A N 1
ATOM 704 C CA . SER A 1 94 ? -5.272 -8.941 9.684 1.00 94.62 94 SER A CA 1
ATOM 705 C C . SER A 1 94 ? -5.936 -10.182 10.282 1.00 94.62 94 SER A C 1
ATOM 707 O O . SER A 1 94 ? -6.114 -11.158 9.565 1.00 94.62 94 SER A O 1
ATOM 709 N N . ALA A 1 95 ? -6.314 -10.192 11.565 1.00 92.25 95 ALA A N 1
ATOM 710 C CA . ALA A 1 95 ? -6.880 -11.375 12.215 1.00 92.25 95 ALA A CA 1
ATOM 711 C C . ALA A 1 95 ? -8.009 -12.031 11.386 1.00 92.25 95 ALA A C 1
ATOM 713 O O . ALA A 1 95 ? -9.062 -11.439 11.156 1.00 92.25 95 ALA A O 1
ATOM 714 N N . GLY A 1 96 ? -7.773 -13.272 10.939 1.00 92.06 96 GLY A N 1
ATOM 715 C CA . GLY A 1 96 ? -8.713 -14.048 10.117 1.00 92.06 96 GLY A CA 1
ATOM 716 C C . GLY A 1 96 ? -8.745 -13.684 8.626 1.00 92.06 96 GLY A C 1
ATOM 717 O O . GLY A 1 96 ? -9.601 -14.184 7.904 1.00 92.06 96 GLY A O 1
ATOM 718 N N . ARG A 1 97 ? -7.832 -12.829 8.161 1.00 96.31 97 ARG A N 1
ATOM 719 C CA . ARG A 1 97 ? -7.727 -12.316 6.791 1.00 96.31 97 ARG A CA 1
ATOM 720 C C . ARG A 1 97 ? -6.294 -12.465 6.284 1.00 96.31 97 ARG A C 1
ATOM 722 O O . ARG A 1 97 ? -5.342 -12.603 7.048 1.00 96.31 97 ARG A O 1
ATOM 729 N N . ARG A 1 98 ? -6.130 -12.427 4.968 1.00 95.94 98 ARG A N 1
ATOM 730 C CA . ARG A 1 98 ? -4.829 -12.319 4.311 1.00 95.94 98 ARG A CA 1
ATOM 731 C C . ARG A 1 98 ? -4.262 -10.919 4.537 1.00 95.94 98 ARG A C 1
ATOM 733 O O . ARG A 1 98 ? -4.981 -9.941 4.355 1.00 95.94 98 ARG A O 1
ATOM 740 N N . LEU A 1 99 ? -2.974 -10.846 4.866 1.00 96.69 99 LEU A N 1
ATOM 741 C CA . LEU A 1 99 ? -2.174 -9.624 4.852 1.00 96.69 99 LEU A CA 1
ATOM 742 C C . LEU A 1 99 ? -1.143 -9.712 3.730 1.00 96.69 99 LEU A C 1
ATOM 744 O O . LEU A 1 99 ? -0.383 -10.678 3.667 1.00 96.69 99 LEU A O 1
ATOM 748 N N . VAL A 1 100 ? -1.103 -8.702 2.871 1.00 96.62 100 VAL A N 1
ATOM 749 C CA . VAL A 1 100 ? -0.036 -8.507 1.888 1.00 96.62 100 VAL A CA 1
ATOM 750 C C . VAL A 1 100 ? 0.661 -7.194 2.208 1.00 96.62 100 VAL A C 1
ATOM 752 O O . VAL A 1 100 ? 0.016 -6.153 2.282 1.00 96.62 100 VAL A O 1
ATOM 755 N N . LEU A 1 101 ? 1.976 -7.258 2.387 1.00 95.75 101 LEU A N 1
ATOM 756 C CA . LEU A 1 101 ? 2.864 -6.104 2.392 1.00 95.75 101 LEU A CA 1
ATOM 757 C C . LEU A 1 101 ? 3.698 -6.175 1.113 1.00 95.75 101 LEU A C 1
ATOM 759 O O . LEU A 1 101 ? 4.407 -7.160 0.912 1.00 95.75 101 LEU A O 1
ATOM 763 N N . HIS A 1 102 ? 3.619 -5.145 0.277 1.00 94.44 102 HIS A N 1
ATOM 764 C CA . HIS A 1 102 ? 4.483 -4.992 -0.888 1.00 94.44 102 HIS A CA 1
ATOM 765 C C . HIS A 1 102 ? 5.321 -3.722 -0.728 1.00 94.44 102 HIS A C 1
ATOM 767 O O . HIS A 1 102 ? 4.828 -2.602 -0.887 1.00 94.44 102 HIS A O 1
ATOM 773 N N . ALA A 1 103 ? 6.591 -3.918 -0.377 1.00 91.50 103 ALA A N 1
ATOM 774 C CA . ALA A 1 103 ? 7.585 -2.868 -0.224 1.00 91.50 103 ALA A CA 1
ATOM 775 C C . ALA A 1 103 ? 8.680 -3.088 -1.273 1.00 91.50 103 ALA A C 1
ATOM 777 O O . ALA A 1 103 ? 9.435 -4.055 -1.191 1.00 91.50 103 ALA A O 1
ATOM 778 N N . MET A 1 104 ? 8.738 -2.216 -2.275 1.00 88.81 104 MET A N 1
ATOM 779 C CA . MET A 1 104 ? 9.703 -2.298 -3.369 1.00 88.81 104 MET A CA 1
ATOM 780 C C . MET A 1 104 ? 10.364 -0.942 -3.543 1.00 88.81 104 MET A C 1
ATOM 782 O O . MET A 1 104 ? 9.701 0.092 -3.498 1.00 88.81 104 MET A O 1
ATOM 786 N N . HIS A 1 105 ? 11.673 -0.957 -3.764 1.00 81.00 105 HIS A N 1
ATOM 787 C CA . HIS A 1 105 ? 12.458 0.227 -4.066 1.00 81.00 105 HIS A CA 1
ATOM 788 C C . HIS A 1 105 ? 13.482 -0.155 -5.135 1.00 81.00 105 HIS A C 1
ATOM 790 O O . HIS A 1 105 ? 14.456 -0.841 -4.836 1.00 81.00 105 HIS A O 1
ATOM 796 N N . SER A 1 106 ? 13.246 0.235 -6.390 1.00 70.06 106 SER A N 1
ATOM 797 C CA . SER A 1 106 ? 14.071 -0.235 -7.515 1.00 70.06 106 SER A CA 1
ATOM 798 C C . SER A 1 106 ? 15.329 0.602 -7.774 1.00 70.06 106 SER A C 1
ATOM 800 O O . SER A 1 106 ? 16.265 0.118 -8.402 1.00 70.06 106 SER A O 1
ATOM 802 N N . VAL A 1 107 ? 15.394 1.832 -7.251 1.00 64.25 107 VAL A N 1
ATOM 803 C CA . VAL A 1 107 ? 16.581 2.708 -7.290 1.00 64.25 107 VAL A CA 1
ATOM 804 C C . VAL A 1 107 ? 16.657 3.486 -5.986 1.00 64.25 107 VAL A C 1
ATOM 806 O O . VAL A 1 107 ? 15.699 4.192 -5.703 1.00 64.25 107 VAL A O 1
ATOM 809 N N . VAL A 1 108 ? 17.749 3.391 -5.221 1.00 56.22 108 VAL A N 1
ATOM 810 C CA . VAL A 1 108 ? 17.970 4.171 -3.981 1.00 56.22 108 VAL A CA 1
ATOM 811 C C . VAL A 1 108 ? 17.874 5.684 -4.219 1.00 56.22 108 VAL A C 1
ATOM 813 O O . VAL A 1 108 ? 18.206 6.170 -5.298 1.00 56.22 108 VAL A O 1
ATOM 816 N N . ASP A 1 109 ? 17.399 6.433 -3.217 1.00 56.72 109 ASP A N 1
ATOM 817 C CA . ASP A 1 109 ? 17.356 7.899 -3.290 1.00 56.72 109 ASP A CA 1
ATOM 818 C C . ASP A 1 109 ? 18.743 8.502 -3.574 1.00 56.72 109 ASP A C 1
ATOM 820 O O . ASP A 1 109 ? 19.742 7.976 -3.071 1.00 56.72 109 AS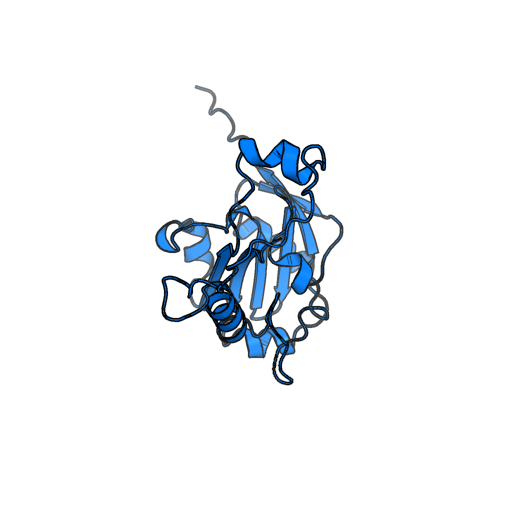P A O 1
ATOM 824 N N . PRO A 1 110 ? 18.818 9.625 -4.321 1.00 54.34 110 PRO A N 1
ATOM 825 C CA . PRO A 1 110 ? 20.088 10.253 -4.647 1.00 54.34 110 PRO A CA 1
ATOM 826 C C . PRO A 1 110 ? 20.864 10.623 -3.385 1.00 54.34 110 PRO A C 1
ATOM 828 O O . PRO A 1 110 ? 20.370 11.342 -2.509 1.00 54.34 110 PRO A O 1
ATOM 831 N N . LEU A 1 111 ? 22.112 10.182 -3.306 1.00 56.84 111 LEU A N 1
ATOM 832 C CA . LEU A 1 111 ? 23.030 10.578 -2.252 1.00 56.84 111 LEU A CA 1
ATOM 833 C C . LEU A 1 111 ? 23.315 12.084 -2.342 1.00 56.84 111 LEU A C 1
ATOM 835 O O . LEU A 1 111 ? 23.178 12.723 -3.385 1.00 56.84 111 LEU A O 1
ATOM 839 N N . ALA A 1 112 ? 23.757 12.690 -1.236 1.00 57.59 112 ALA A N 1
ATOM 840 C CA . ALA A 1 112 ? 23.965 14.141 -1.169 1.00 57.59 112 ALA A CA 1
ATOM 841 C C . ALA A 1 112 ? 24.917 14.684 -2.258 1.00 57.59 112 ALA A C 1
ATOM 843 O O . ALA A 1 112 ? 24.769 15.834 -2.674 1.00 57.59 112 ALA A O 1
ATOM 844 N N . PHE A 1 113 ? 25.862 13.865 -2.737 1.00 67.31 113 PHE A N 1
ATOM 845 C CA . PHE A 1 113 ? 26.782 14.240 -3.814 1.00 67.31 113 PHE A CA 1
ATOM 846 C C . PHE A 1 113 ? 26.119 14.284 -5.202 1.00 67.31 113 PHE A C 1
ATOM 848 O O . PHE A 1 113 ? 26.669 14.906 -6.108 1.00 67.31 113 PHE A O 1
ATOM 855 N N . GLU A 1 114 ? 24.950 13.663 -5.375 1.00 59.91 114 GLU A N 1
ATOM 856 C CA . GLU A 1 114 ? 24.222 13.577 -6.646 1.00 59.91 114 GLU A CA 1
ATOM 857 C C . GLU A 1 114 ? 23.350 14.814 -6.909 1.00 59.91 114 GLU A C 1
ATOM 859 O O . GLU A 1 114 ? 22.978 15.0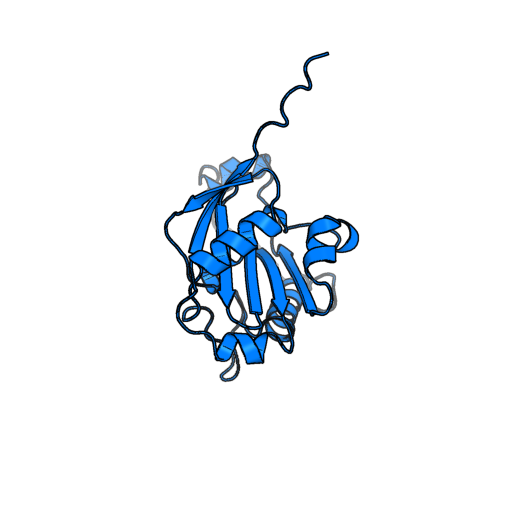84 -8.049 1.00 59.91 114 GLU A O 1
ATOM 864 N N . ARG A 1 115 ? 23.052 15.624 -5.880 1.00 67.50 115 ARG A N 1
ATOM 865 C CA . ARG A 1 115 ? 22.212 16.835 -5.997 1.00 67.50 115 ARG A CA 1
ATOM 866 C C . ARG A 1 115 ? 22.618 17.788 -7.139 1.00 67.50 115 ARG A C 1
ATOM 868 O O . ARG A 1 115 ? 21.718 18.212 -7.860 1.00 67.50 115 ARG A O 1
ATOM 875 N N . PRO A 1 116 ? 23.909 18.122 -7.354 1.00 57.78 116 PRO A N 1
ATOM 876 C CA . PRO A 1 116 ? 24.315 19.000 -8.457 1.00 57.78 116 PRO A CA 1
ATOM 877 C C . PRO A 1 116 ? 24.113 18.373 -9.847 1.00 57.78 116 PRO A C 1
ATOM 879 O O . PRO A 1 116 ? 23.950 19.093 -10.828 1.00 57.78 116 PRO A O 1
ATOM 882 N N . TYR A 1 117 ? 24.113 17.039 -9.950 1.00 66.88 117 TYR A N 1
ATOM 883 C CA . TYR A 1 117 ? 23.872 16.328 -11.209 1.00 66.88 117 TYR A CA 1
ATOM 884 C C . TYR A 1 117 ? 22.394 16.411 -11.597 1.00 66.88 117 TYR A C 1
ATOM 886 O O . TYR A 1 117 ? 22.069 16.827 -12.706 1.00 66.88 117 TY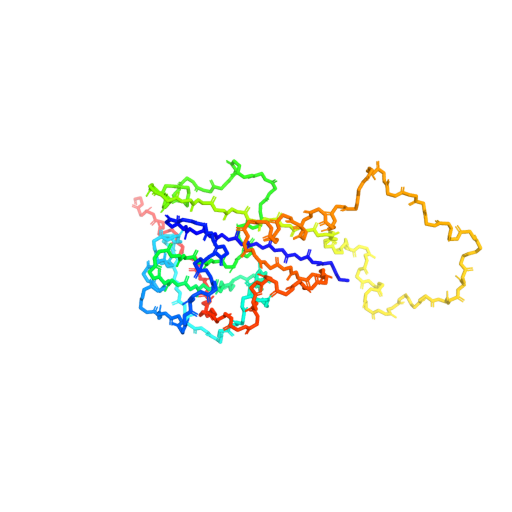R A O 1
ATOM 894 N N . TRP A 1 118 ? 21.493 16.141 -10.649 1.00 57.50 118 TRP A N 1
ATOM 895 C CA . TRP A 1 118 ? 20.045 16.267 -10.855 1.00 57.50 118 TRP A CA 1
ATOM 896 C C . TRP A 1 118 ? 19.578 17.714 -11.071 1.00 57.50 118 TRP A C 1
ATOM 898 O O . TRP A 1 118 ? 18.581 17.941 -11.750 1.00 57.50 118 TRP A O 1
ATOM 908 N N . ALA A 1 119 ? 20.307 18.701 -10.541 1.00 74.44 119 ALA A N 1
ATOM 909 C CA . ALA A 1 119 ? 20.054 20.123 -10.778 1.00 74.44 119 ALA A CA 1
ATOM 910 C C . ALA A 1 119 ? 20.534 20.620 -12.160 1.00 74.44 119 ALA A C 1
ATOM 912 O O . ALA A 1 119 ? 20.362 21.795 -12.481 1.00 74.44 119 ALA A O 1
ATOM 913 N N . GLY A 1 120 ? 21.158 19.756 -12.974 1.00 60.75 120 GLY A N 1
ATOM 914 C CA . GLY A 1 120 ? 21.724 20.136 -14.271 1.00 60.75 120 GLY A CA 1
ATOM 915 C C . GLY A 1 120 ? 22.967 21.029 -14.169 1.00 60.75 120 GLY A C 1
ATOM 916 O O . GLY A 1 120 ? 23.430 21.557 -15.175 1.00 60.75 120 GLY A O 1
ATOM 917 N N . GLU A 1 121 ? 23.535 21.190 -12.970 1.00 72.44 121 GLU A N 1
ATOM 918 C CA . GLU A 1 121 ? 24.760 21.966 -12.721 1.00 72.44 121 GLU A CA 1
ATOM 919 C C . GLU A 1 121 ? 26.019 21.207 -13.177 1.00 72.44 121 GLU A C 1
ATOM 921 O O . GLU A 1 121 ? 27.107 21.777 -13.282 1.00 72.44 121 GLU A O 1
ATOM 926 N N . ARG A 1 122 ? 25.869 19.906 -13.452 1.00 62.94 122 ARG A N 1
ATOM 927 C CA . ARG A 1 122 ? 26.873 19.012 -14.040 1.00 62.94 122 ARG A CA 1
ATOM 928 C C . ARG A 1 122 ? 26.305 18.374 -15.315 1.00 62.94 122 ARG A C 1
ATOM 930 O O . ARG A 1 122 ? 25.963 17.193 -15.288 1.00 62.94 122 ARG A O 1
ATOM 937 N N . PRO A 1 123 ? 26.138 19.138 -16.408 1.00 59.62 123 PRO A N 1
ATOM 938 C CA . PRO A 1 123 ? 25.657 18.573 -17.661 1.00 59.62 123 PRO A CA 1
ATOM 939 C C . PRO A 1 123 ? 26.635 17.495 -18.140 1.00 59.62 123 PRO A C 1
ATOM 941 O O . PRO A 1 123 ? 27.849 17.697 -18.113 1.00 59.62 123 PRO A O 1
ATOM 944 N N . ALA A 1 124 ? 26.104 16.342 -18.544 1.00 50.38 124 ALA A N 1
ATOM 945 C CA . ALA A 1 124 ? 26.902 15.320 -19.196 1.00 50.38 124 ALA A CA 1
ATOM 946 C C . ALA A 1 124 ? 27.281 15.837 -20.589 1.00 50.38 124 ALA A C 1
ATOM 948 O O . ALA A 1 124 ? 26.419 15.966 -21.461 1.00 50.38 124 ALA A O 1
ATOM 949 N N . ASP A 1 125 ? 28.559 16.135 -20.810 1.00 54.53 125 ASP A N 1
ATOM 950 C CA . ASP A 1 125 ? 29.083 16.130 -22.169 1.00 54.53 125 ASP A CA 1
ATOM 951 C C . ASP A 1 125 ? 28.887 14.699 -22.681 1.00 54.53 125 ASP A C 1
ATOM 953 O O . ASP A 1 125 ? 29.420 13.758 -22.090 1.00 54.53 125 ASP A O 1
ATOM 957 N N . VAL A 1 126 ? 28.053 14.514 -23.712 1.00 47.91 126 VAL A N 1
ATOM 958 C CA . VAL A 1 126 ? 27.791 13.196 -24.309 1.00 47.91 126 VAL A CA 1
ATOM 959 C C . VAL A 1 126 ? 29.075 12.727 -24.982 1.00 47.91 126 VAL A C 1
ATOM 961 O O . VAL A 1 126 ? 29.304 12.944 -26.169 1.00 47.91 126 VAL A O 1
ATOM 964 N N . ILE A 1 127 ? 29.939 12.106 -24.195 1.00 51.09 127 ILE A N 1
ATOM 965 C CA . ILE A 1 127 ? 30.955 11.194 -24.676 1.00 51.09 127 ILE A CA 1
ATOM 966 C C . ILE A 1 127 ? 30.303 9.822 -24.514 1.00 51.09 127 ILE A C 1
ATOM 968 O O . ILE A 1 127 ? 30.139 9.382 -23.375 1.00 51.09 127 ILE A O 1
ATOM 972 N N . PRO A 1 128 ? 29.864 9.162 -25.604 1.00 49.28 128 PRO A N 1
ATOM 973 C CA . PRO A 1 128 ? 29.502 7.757 -25.519 1.00 49.28 128 PRO A CA 1
ATOM 974 C C . PRO A 1 128 ? 30.747 7.037 -25.015 1.00 49.28 128 PRO A C 1
ATOM 976 O O . PRO A 1 128 ? 31.815 7.166 -25.625 1.00 49.28 128 PRO A O 1
ATOM 979 N N . TRP A 1 129 ? 30.643 6.354 -23.882 1.00 52.16 129 TRP A N 1
ATOM 980 C CA . TRP A 1 129 ? 31.747 5.540 -23.405 1.00 52.16 129 TRP A CA 1
ATOM 981 C C . TRP A 1 129 ? 31.933 4.399 -24.411 1.00 52.16 129 TRP A C 1
ATOM 983 O O . TRP A 1 129 ? 30.978 3.666 -24.673 1.00 52.16 129 TRP A O 1
ATOM 993 N N . PRO A 1 130 ? 33.110 4.267 -25.049 1.00 48.62 130 PRO A N 1
ATOM 994 C CA . PRO A 1 130 ? 33.397 3.046 -25.773 1.00 48.62 130 PRO A CA 1
ATOM 995 C C . PRO A 1 130 ? 33.482 1.953 -24.706 1.00 48.62 130 PRO A C 1
ATOM 997 O O . PRO A 1 130 ? 34.219 2.124 -23.736 1.00 48.62 130 PRO A O 1
ATOM 1000 N N . ASP A 1 131 ? 32.683 0.901 -24.875 1.00 55.44 131 ASP A N 1
ATOM 1001 C CA . ASP A 1 131 ? 32.505 -0.223 -23.944 1.00 55.44 131 ASP A CA 1
ATOM 1002 C C . ASP A 1 131 ? 31.416 -0.035 -22.856 1.00 55.44 131 ASP A C 1
ATOM 1004 O O . ASP A 1 131 ? 31.538 -0.588 -21.765 1.00 55.44 131 ASP A O 1
ATOM 1008 N N . GLU A 1 132 ? 30.301 0.660 -23.144 1.00 52.56 132 GLU A N 1
ATOM 1009 C CA . GLU A 1 132 ? 29.000 0.313 -22.519 1.00 52.56 132 GLU A CA 1
ATOM 1010 C C . GLU A 1 132 ? 28.578 -1.095 -22.997 1.00 52.56 132 GLU A C 1
ATOM 1012 O O . GLU A 1 132 ? 27.642 -1.279 -23.772 1.00 52.56 132 GLU A O 1
ATOM 1017 N N . ASP A 1 133 ? 29.336 -2.110 -22.586 1.00 53.47 133 ASP A N 1
ATOM 1018 C CA . ASP A 1 133 ? 28.791 -3.446 -22.430 1.00 53.47 133 ASP A CA 1
ATOM 1019 C C . ASP A 1 133 ? 27.837 -3.359 -21.232 1.00 53.47 133 ASP A C 1
ATOM 1021 O O . ASP A 1 133 ? 28.243 -2.925 -20.151 1.00 53.47 133 ASP A O 1
ATOM 1025 N N . ASP A 1 134 ? 26.572 -3.740 -21.427 1.00 59.12 134 ASP A N 1
ATOM 1026 C CA . ASP A 1 134 ? 25.627 -4.012 -20.344 1.00 59.12 134 ASP A CA 1
ATOM 1027 C C . ASP A 1 134 ? 26.258 -5.071 -19.428 1.00 59.12 134 ASP A C 1
ATOM 1029 O O . ASP A 1 134 ? 26.100 -6.275 -19.651 1.00 59.12 134 ASP A O 1
ATOM 1033 N N . GLU A 1 135 ? 27.047 -4.645 -18.437 1.00 53.25 135 GLU A N 1
ATOM 1034 C CA . GLU A 1 135 ? 27.655 -5.560 -17.481 1.00 53.25 135 GLU A CA 1
ATOM 1035 C C . GLU A 1 135 ? 26.492 -6.334 -16.837 1.00 53.25 135 GLU A C 1
ATOM 1037 O O . GLU A 1 135 ? 25.598 -5.711 -16.250 1.00 53.25 135 GLU A O 1
ATOM 1042 N N . PRO A 1 136 ? 26.413 -7.669 -17.013 1.00 58.19 136 PRO A N 1
ATOM 1043 C CA . PRO A 1 136 ? 25.232 -8.417 -16.618 1.00 58.19 136 PRO A CA 1
ATOM 1044 C C . PRO A 1 136 ? 24.946 -8.191 -15.139 1.00 58.19 136 PRO A C 1
ATOM 1046 O O . PRO A 1 136 ? 25.867 -8.240 -14.318 1.00 58.19 136 PRO A O 1
ATOM 1049 N N . TYR A 1 137 ? 23.674 -7.966 -14.797 1.00 56.97 137 TYR A N 1
ATOM 1050 C CA . TYR A 1 137 ? 23.256 -7.799 -13.407 1.00 56.97 137 TYR A CA 1
ATOM 1051 C C . TYR A 1 137 ? 23.899 -8.893 -12.530 1.00 56.97 137 TYR A C 1
ATOM 1053 O O . TYR A 1 137 ? 23.934 -10.061 -12.925 1.00 56.97 137 TYR A O 1
ATOM 1061 N N . PRO A 1 138 ? 24.390 -8.565 -11.320 1.00 69.12 138 PRO A N 1
ATOM 1062 C CA . PRO A 1 138 ? 25.078 -9.533 -10.460 1.00 69.12 138 PRO A CA 1
ATOM 1063 C C . PRO A 1 138 ? 24.179 -10.692 -10.000 1.00 69.12 138 PRO A C 1
ATOM 1065 O O . PRO A 1 138 ? 24.666 -11.688 -9.464 1.00 69.12 138 PRO A O 1
ATOM 1068 N N . LEU A 1 139 ? 22.864 -10.563 -10.186 1.00 65.94 139 LEU A N 1
ATOM 1069 C CA . LEU A 1 139 ? 21.883 -11.612 -9.954 1.00 65.94 139 LEU A CA 1
ATOM 1070 C C . LEU A 1 139 ? 21.458 -12.237 -11.290 1.00 65.94 139 LEU A C 1
ATOM 1072 O O . LEU A 1 139 ? 21.393 -11.536 -12.295 1.00 65.94 139 LEU A O 1
ATOM 1076 N N . PRO A 1 140 ? 21.057 -13.521 -11.307 1.00 74.38 140 PRO A N 1
ATOM 1077 C CA . PRO A 1 140 ? 20.558 -14.180 -12.517 1.00 74.38 140 PRO A CA 1
ATOM 1078 C C . PRO A 1 140 ? 19.169 -13.677 -12.974 1.00 74.38 140 PRO A C 1
ATOM 1080 O O . PRO A 1 140 ? 18.549 -14.310 -13.824 1.00 74.38 140 PRO A O 1
ATOM 1083 N N . PHE A 1 141 ? 18.657 -12.590 -12.388 1.00 71.81 141 PHE A N 1
ATOM 1084 C CA . PHE A 1 141 ? 17.384 -11.937 -12.701 1.00 71.81 141 PHE A CA 1
ATOM 1085 C C . PHE A 1 141 ? 17.480 -10.429 -12.414 1.00 71.81 141 PHE A C 1
ATOM 1087 O O . PHE A 1 141 ? 18.268 -10.012 -11.560 1.00 71.81 141 PHE A O 1
ATOM 1094 N N . HIS A 1 142 ? 16.647 -9.615 -13.071 1.00 76.44 142 HIS A N 1
ATOM 1095 C CA . HIS A 1 142 ? 16.557 -8.182 -12.792 1.00 76.44 142 HIS A CA 1
ATOM 1096 C C . HIS A 1 142 ? 15.657 -7.940 -11.558 1.00 76.44 142 HIS A C 1
ATOM 1098 O O . HIS A 1 142 ? 14.484 -8.315 -11.577 1.00 76.44 142 HIS A O 1
ATOM 1104 N N . PRO A 1 143 ? 16.143 -7.316 -10.465 1.00 73.81 143 PRO A N 1
ATOM 1105 C CA . PRO A 1 143 ? 15.361 -7.151 -9.232 1.00 73.81 143 PRO A CA 1
ATOM 1106 C C . PRO A 1 143 ? 14.032 -6.409 -9.409 1.00 73.81 143 PRO A C 1
ATOM 1108 O O . PRO A 1 143 ? 13.052 -6.761 -8.758 1.00 73.81 143 PRO A O 1
ATOM 1111 N N . LEU A 1 144 ? 13.997 -5.400 -10.290 1.00 78.00 144 LEU A N 1
ATOM 1112 C CA . LEU A 1 144 ? 12.757 -4.691 -10.624 1.00 78.00 144 LEU A CA 1
ATOM 1113 C C . LEU A 1 144 ? 11.728 -5.630 -11.264 1.00 78.00 144 LEU A C 1
ATOM 1115 O O . LEU A 1 144 ? 10.588 -5.631 -10.826 1.00 78.00 144 LEU A O 1
ATOM 1119 N N . GLU A 1 145 ? 12.122 -6.464 -12.234 1.00 80.44 145 GLU A N 1
ATOM 1120 C CA . GLU A 1 145 ? 11.198 -7.406 -12.882 1.00 80.44 145 GLU A CA 1
ATOM 1121 C C . GLU A 1 145 ? 10.607 -8.386 -11.865 1.00 80.44 145 GLU A C 1
ATOM 1123 O O . GLU A 1 145 ? 9.406 -8.628 -11.867 1.00 80.44 145 GLU A O 1
ATOM 1128 N N . LEU A 1 146 ? 11.424 -8.894 -10.933 1.00 80.69 146 LEU A N 1
ATOM 1129 C CA . LEU A 1 146 ? 10.930 -9.742 -9.846 1.00 80.69 146 LEU A CA 1
ATOM 1130 C C . LEU A 1 146 ? 9.922 -9.005 -8.949 1.00 80.69 146 LEU A C 1
ATOM 1132 O O . LEU A 1 146 ? 8.933 -9.600 -8.524 1.00 80.69 146 LEU A O 1
ATOM 1136 N N . GLY A 1 147 ? 10.184 -7.739 -8.625 1.00 83.38 147 GLY A N 1
ATOM 1137 C CA . GLY A 1 147 ? 9.284 -6.929 -7.808 1.00 83.38 147 GLY A CA 1
ATOM 1138 C C . GLY A 1 147 ? 7.956 -6.625 -8.508 1.00 83.38 147 GLY A C 1
ATOM 1139 O O . GLY A 1 147 ? 6.904 -6.723 -7.884 1.00 83.38 147 GLY A O 1
ATOM 1140 N N . GLU A 1 148 ? 7.985 -6.349 -9.810 1.00 87.06 148 GLU A N 1
ATOM 1141 C CA . GLU A 1 148 ? 6.780 -6.185 -10.631 1.00 87.06 148 GLU A CA 1
ATOM 1142 C C . GLU A 1 148 ? 5.975 -7.491 -10.720 1.00 87.06 148 GLU A C 1
ATOM 1144 O O . GLU A 1 148 ? 4.764 -7.494 -10.506 1.00 87.06 148 GLU A O 1
ATOM 1149 N N . GLU A 1 149 ? 6.640 -8.630 -10.927 1.00 87.50 149 GLU A N 1
ATOM 1150 C CA . GLU A 1 149 ? 5.982 -9.941 -10.927 1.00 87.50 149 GLU A CA 1
ATOM 1151 C C . GLU A 1 149 ? 5.398 -10.304 -9.554 1.00 87.50 149 GLU A C 1
ATOM 1153 O O . GLU A 1 149 ? 4.329 -10.912 -9.464 1.00 87.50 149 GLU A O 1
ATOM 1158 N N . ALA A 1 150 ? 6.044 -9.890 -8.461 1.00 86.56 150 ALA A N 1
ATOM 1159 C CA . ALA A 1 150 ? 5.488 -10.042 -7.121 1.00 86.56 150 ALA A CA 1
ATOM 1160 C C . ALA A 1 150 ? 4.233 -9.175 -6.930 1.00 86.56 150 ALA A C 1
ATOM 1162 O O . ALA A 1 150 ? 3.235 -9.665 -6.391 1.00 86.56 150 ALA A O 1
ATOM 1163 N N . LEU A 1 151 ? 4.244 -7.924 -7.402 1.00 89.75 151 LEU A N 1
ATOM 1164 C CA . LEU A 1 151 ? 3.081 -7.038 -7.366 1.00 89.75 151 LEU A CA 1
ATOM 1165 C C . LEU A 1 151 ? 1.917 -7.618 -8.178 1.00 89.75 151 LEU A C 1
ATOM 1167 O O . LEU A 1 151 ? 0.790 -7.684 -7.675 1.00 89.75 151 LEU A O 1
ATOM 1171 N N . ARG A 1 152 ? 2.195 -8.141 -9.376 1.00 92.31 152 ARG A N 1
ATOM 1172 C CA . ARG A 1 152 ? 1.212 -8.825 -10.222 1.00 92.31 152 ARG A CA 1
ATOM 1173 C C . ARG A 1 152 ? 0.645 -10.056 -9.532 1.00 92.31 152 ARG A C 1
ATOM 1175 O O . ARG A 1 152 ? -0.568 -10.178 -9.393 1.00 92.31 152 ARG A O 1
ATOM 1182 N N . ALA A 1 153 ? 1.494 -10.953 -9.041 1.00 86.31 153 ALA A N 1
ATOM 1183 C CA . ALA A 1 153 ? 1.042 -12.193 -8.420 1.00 86.31 153 ALA A CA 1
ATOM 1184 C C . ALA A 1 153 ? 0.226 -11.954 -7.137 1.00 86.31 153 ALA A C 1
ATOM 1186 O O . ALA A 1 153 ? -0.724 -12.685 -6.856 1.00 86.31 153 ALA A O 1
ATOM 1187 N N . LEU A 1 154 ? 0.594 -10.944 -6.341 1.00 90.88 154 LEU A N 1
ATOM 1188 C CA . LEU A 1 154 ? -0.007 -10.701 -5.028 1.00 90.88 154 LEU A CA 1
ATOM 1189 C C . LEU A 1 154 ? -1.186 -9.731 -5.061 1.00 90.88 154 LEU A C 1
ATOM 1191 O O . LEU A 1 154 ? -2.096 -9.879 -4.245 1.00 90.88 154 LEU A O 1
ATOM 1195 N N . CYS A 1 155 ? -1.167 -8.752 -5.964 1.00 91.81 155 CYS A N 1
ATOM 1196 C CA . CYS A 1 155 ? -2.142 -7.663 -6.025 1.00 91.81 155 CYS A CA 1
ATOM 1197 C C . CYS A 1 155 ? -2.844 -7.554 -7.386 1.00 91.81 155 CYS A C 1
ATOM 1199 O O . CYS A 1 155 ? -3.928 -6.979 -7.455 1.00 91.81 155 CYS A O 1
ATOM 1201 N N . GLY A 1 156 ? -2.287 -8.152 -8.440 1.00 92.56 156 GLY A N 1
ATOM 1202 C CA . GLY A 1 156 ? -2.928 -8.278 -9.747 1.00 92.56 156 GLY A CA 1
ATOM 1203 C C . GLY A 1 156 ? -2.582 -7.185 -10.750 1.00 92.56 156 GLY A C 1
ATOM 1204 O O . GLY A 1 156 ? -3.280 -7.098 -11.747 1.00 92.56 156 GLY A O 1
ATOM 1205 N N . PHE A 1 157 ? -1.587 -6.334 -10.496 1.00 93.44 157 PHE A N 1
ATOM 1206 C CA . PHE A 1 157 ? -1.158 -5.271 -11.415 1.00 93.44 157 PHE A CA 1
ATOM 1207 C C . PHE A 1 157 ? 0.358 -5.062 -11.363 1.00 93.44 157 PHE A C 1
ATOM 1209 O O . PHE A 1 157 ? 1.019 -5.575 -10.468 1.00 93.44 157 PHE A O 1
ATOM 1216 N N . VAL A 1 158 ? 0.882 -4.281 -12.304 1.00 91.25 158 VAL A N 1
ATOM 1217 C CA . VAL A 1 158 ? 2.285 -3.827 -12.383 1.00 91.25 158 VAL A CA 1
ATOM 1218 C C . VAL A 1 158 ? 2.338 -2.294 -12.371 1.00 91.25 158 VAL A C 1
ATOM 1220 O O . VAL A 1 158 ? 1.287 -1.680 -12.521 1.00 91.25 158 VAL A O 1
ATOM 1223 N N . ILE A 1 159 ? 3.513 -1.680 -12.186 1.00 86.25 159 ILE A N 1
ATOM 1224 C CA . ILE A 1 159 ? 3.752 -0.222 -12.262 1.00 86.25 159 ILE A CA 1
ATOM 1225 C C . ILE A 1 159 ? 4.738 0.147 -13.382 1.00 86.25 159 ILE A C 1
ATOM 1227 O O . ILE A 1 159 ? 4.480 1.050 -14.166 1.00 86.25 159 ILE A O 1
ATOM 1231 N N . GLU A 1 160 ? 5.885 -0.518 -13.501 1.00 82.12 160 GLU A N 1
ATOM 1232 C CA . GLU A 1 160 ? 6.817 -0.265 -14.619 1.00 82.12 160 GLU A CA 1
ATOM 1233 C C . GLU A 1 160 ? 6.786 -1.366 -15.692 1.00 82.12 160 GLU A C 1
ATOM 1235 O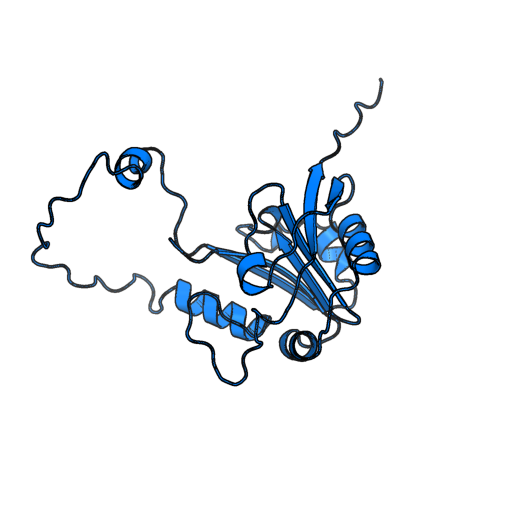 O . GLU A 1 160 ? 7.332 -1.187 -16.781 1.00 82.12 160 GLU A O 1
ATOM 1240 N N . GLY A 1 161 ? 6.109 -2.488 -15.423 1.00 77.06 161 GLY A N 1
ATOM 1241 C CA . GLY A 1 161 ? 5.954 -3.600 -16.363 1.00 77.06 161 GLY A CA 1
ATOM 1242 C C . GLY A 1 161 ? 4.894 -3.379 -17.452 1.00 77.06 161 GLY A C 1
ATOM 1243 O O . GLY A 1 161 ? 4.076 -2.462 -17.394 1.00 77.06 161 GLY A O 1
ATOM 1244 N N . HIS A 1 162 ? 4.869 -4.272 -18.447 1.00 80.44 162 HIS A N 1
ATOM 1245 C CA . HIS A 1 162 ? 3.800 -4.317 -19.449 1.00 80.44 162 HIS A CA 1
ATOM 1246 C C . HIS A 1 162 ? 2.541 -4.977 -18.869 1.00 80.44 162 HIS A C 1
ATOM 1248 O O . HIS A 1 162 ? 2.622 -6.156 -18.516 1.00 80.44 162 HIS A O 1
ATOM 1254 N N . PRO A 1 163 ? 1.387 -4.280 -18.804 1.00 85.56 163 PRO A N 1
ATOM 1255 C CA . PRO A 1 163 ? 0.142 -4.876 -18.329 1.00 85.56 163 PRO A CA 1
ATOM 1256 C C . PRO A 1 163 ? -0.316 -6.029 -19.226 1.00 85.56 163 PRO A C 1
ATOM 1258 O O . PRO A 1 163 ? -0.283 -5.925 -20.456 1.00 85.56 163 PRO A O 1
ATOM 1261 N N . GLU A 1 164 ? -0.777 -7.112 -18.611 1.00 88.06 164 GLU A N 1
ATOM 1262 C CA . GLU A 1 164 ? -1.401 -8.245 -19.291 1.00 88.06 164 GLU A CA 1
ATOM 1263 C C . GLU A 1 164 ? -2.932 -8.105 -19.319 1.00 88.06 164 GLU A C 1
ATOM 1265 O O . GLU A 1 164 ? -3.503 -7.416 -18.476 1.00 88.06 164 GLU A O 1
ATOM 1270 N N . PRO A 1 165 ? -3.643 -8.768 -20.255 1.00 87.00 165 PRO A N 1
ATOM 1271 C CA . PRO A 1 165 ? -5.102 -8.656 -20.359 1.00 87.00 165 PRO A CA 1
ATOM 1272 C C . PRO A 1 165 ? -5.875 -9.042 -19.090 1.00 87.00 165 PRO A C 1
ATOM 1274 O O . PRO A 1 165 ? -6.979 -8.543 -18.881 1.00 87.00 165 PRO A O 1
ATOM 1277 N N . ASP A 1 166 ? -5.309 -9.932 -18.272 1.00 87.06 166 ASP A N 1
ATOM 1278 C CA . ASP A 1 166 ? -5.926 -10.399 -17.030 1.00 87.06 166 ASP A CA 1
ATOM 1279 C C . ASP A 1 166 ? -5.536 -9.544 -15.810 1.00 87.06 166 ASP A C 1
ATOM 1281 O O . ASP A 1 166 ? -6.112 -9.736 -14.730 1.00 87.06 166 ASP A O 1
ATOM 1285 N N . ASP A 1 167 ? -4.597 -8.600 -15.949 1.00 91.31 167 ASP A N 1
ATOM 1286 C CA . ASP A 1 167 ? -4.233 -7.678 -14.873 1.00 91.31 167 ASP A CA 1
ATOM 1287 C C . ASP A 1 167 ? -5.426 -6.783 -14.501 1.00 91.31 167 ASP A C 1
ATOM 1289 O O . ASP A 1 167 ? -6.318 -6.486 -15.300 1.00 91.31 167 ASP A O 1
ATOM 1293 N N . ILE A 1 168 ? -5.464 -6.355 -13.243 1.00 92.56 168 ILE A N 1
ATOM 1294 C CA . ILE A 1 168 ? -6.423 -5.356 -12.795 1.00 92.56 168 ILE A CA 1
ATOM 1295 C C . ILE A 1 168 ? -6.050 -4.001 -13.403 1.00 92.56 168 ILE A C 1
ATOM 1297 O O . ILE A 1 168 ? -4.881 -3.613 -13.423 1.00 92.56 168 ILE A O 1
ATOM 1301 N N . ASP A 1 169 ? -7.054 -3.246 -13.842 1.00 91.62 169 ASP A N 1
ATOM 1302 C CA . ASP A 1 169 ? -6.862 -1.853 -14.236 1.00 91.62 169 ASP A CA 1
ATOM 1303 C C . ASP A 1 169 ? -6.680 -0.991 -12.975 1.00 91.62 169 ASP A C 1
ATOM 1305 O O . ASP A 1 169 ? -7.643 -0.504 -12.374 1.00 91.62 169 ASP A O 1
ATOM 1309 N N . ALA A 1 170 ? -5.428 -0.828 -12.542 1.00 91.25 170 ALA A N 1
ATOM 1310 C CA . ALA A 1 170 ? -5.079 -0.032 -11.367 1.00 91.25 170 ALA A CA 1
ATOM 1311 C C . ALA A 1 170 ? -5.426 1.463 -11.528 1.00 91.25 170 ALA A C 1
ATOM 1313 O O . ALA A 1 170 ? -5.565 2.166 -10.525 1.00 91.25 170 ALA A O 1
ATOM 1314 N N . SER A 1 171 ? -5.623 1.951 -12.756 1.00 90.75 171 SER A N 1
ATOM 1315 C CA . SER A 1 171 ? -6.105 3.311 -13.018 1.00 90.75 171 SER A CA 1
ATOM 1316 C C . SER A 1 171 ? -7.617 3.455 -12.813 1.00 90.75 171 SER A C 1
ATOM 1318 O O . SER A 1 171 ? -8.108 4.550 -12.534 1.00 90.75 171 SER A O 1
ATOM 1320 N N . ALA A 1 172 ? -8.377 2.361 -12.891 1.00 92.94 172 ALA A N 1
ATOM 1321 C CA . ALA A 1 172 ? -9.812 2.360 -12.605 1.00 92.94 172 ALA A 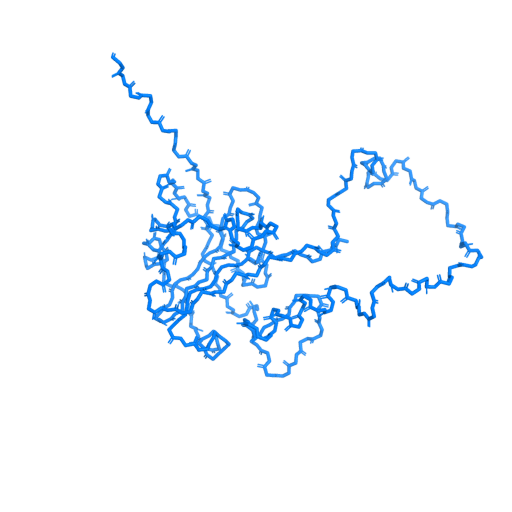CA 1
ATOM 1322 C C . ALA A 1 172 ? -10.137 2.272 -11.101 1.00 92.94 172 ALA A C 1
ATOM 1324 O O . ALA A 1 172 ? -11.244 2.629 -10.684 1.00 92.94 172 ALA A O 1
ATOM 1325 N N . VAL A 1 173 ? -9.189 1.821 -10.273 1.00 95.19 173 VAL A N 1
ATOM 1326 C CA . VAL A 1 173 ? -9.371 1.694 -8.821 1.00 95.19 173 VAL A CA 1
ATOM 1327 C C . VAL A 1 173 ? -9.037 3.017 -8.137 1.00 95.19 173 VAL A C 1
ATOM 1329 O O . VAL A 1 173 ? -7.892 3.455 -8.143 1.00 95.19 173 VAL A O 1
ATOM 1332 N N . TRP A 1 174 ? -10.028 3.642 -7.503 1.00 97.31 174 TRP A N 1
ATOM 1333 C CA . TRP A 1 174 ? -9.848 4.904 -6.781 1.00 97.31 174 TRP A CA 1
ATOM 1334 C C . TRP A 1 174 ? -9.589 4.700 -5.290 1.00 97.31 174 TRP A C 1
ATOM 1336 O O . TRP A 1 174 ? -10.230 3.871 -4.642 1.00 97.31 174 TRP A O 1
ATOM 1346 N N . LEU A 1 175 ? -8.696 5.524 -4.745 1.00 98.00 175 LEU A N 1
ATOM 1347 C CA . LEU A 1 175 ? -8.347 5.612 -3.332 1.00 98.00 175 LEU A CA 1
ATOM 1348 C C . LEU A 1 175 ? -8.656 7.015 -2.792 1.00 98.00 175 LEU A C 1
ATOM 1350 O O . LEU A 1 175 ? -8.457 8.022 -3.474 1.00 98.00 175 LEU A O 1
ATOM 1354 N N . HIS A 1 176 ? -9.096 7.091 -1.537 1.00 98.38 176 HIS A N 1
ATOM 1355 C CA . HIS A 1 176 ? -9.236 8.353 -0.808 1.00 98.38 176 HIS A CA 1
ATOM 1356 C C . HIS A 1 176 ? -7.874 8.835 -0.314 1.00 98.38 176 HIS A C 1
ATOM 1358 O O . HIS A 1 176 ? -7.076 8.039 0.182 1.00 98.38 176 HIS A O 1
ATOM 1364 N N . GLY A 1 177 ? -7.616 10.137 -0.428 1.00 97.62 177 GLY A N 1
ATOM 1365 C CA . GLY A 1 177 ? -6.406 10.769 0.087 1.00 97.62 177 GLY A CA 1
ATOM 1366 C C . GLY A 1 177 ? -6.583 11.248 1.524 1.00 97.62 177 GLY A C 1
ATOM 1367 O O . GLY A 1 177 ? -7.615 11.822 1.876 1.00 97.62 177 GLY A O 1
ATOM 1368 N N . PHE A 1 178 ? -5.557 11.049 2.346 1.00 97.75 178 PHE A N 1
ATOM 1369 C CA . PHE A 1 178 ? -5.499 11.543 3.717 1.00 97.75 178 PHE A CA 1
ATOM 1370 C C . PHE A 1 178 ? -4.144 12.192 3.989 1.00 97.75 178 PHE A C 1
ATOM 1372 O O . PHE A 1 178 ? -3.098 11.560 3.827 1.00 97.75 178 PHE A O 1
ATOM 1379 N N . ARG A 1 179 ? -4.146 13.430 4.485 1.00 96.88 179 ARG A N 1
ATOM 1380 C CA . ARG A 1 179 ? -2.999 13.978 5.214 1.00 96.88 179 ARG A CA 1
ATOM 1381 C C . ARG A 1 179 ? -2.996 13.369 6.606 1.00 96.88 179 ARG A C 1
ATOM 1383 O O . ARG A 1 179 ? -4.013 13.406 7.294 1.00 96.88 179 ARG A O 1
ATOM 1390 N N . VAL A 1 180 ? -1.866 12.801 7.008 1.00 95.12 180 VAL A N 1
ATOM 1391 C CA . VAL A 1 180 ? -1.735 12.094 8.283 1.00 95.12 180 VAL A CA 1
ATOM 1392 C C . VAL A 1 180 ? -0.783 12.860 9.186 1.00 95.12 180 VAL A C 1
ATOM 1394 O O . VAL A 1 180 ? 0.392 13.035 8.857 1.00 95.12 180 VAL A O 1
ATOM 1397 N N . THR A 1 181 ? -1.285 13.263 10.349 1.00 93.94 181 THR A N 1
ATOM 1398 C CA . THR A 1 181 ? -0.507 13.977 11.365 1.00 93.94 181 THR A CA 1
ATOM 1399 C C . THR A 1 181 ? -0.459 13.143 12.633 1.00 93.94 181 THR A C 1
ATOM 1401 O O . THR A 1 181 ? -1.496 12.780 13.185 1.00 93.94 181 THR A O 1
ATOM 1404 N N . GLN A 1 182 ? 0.744 12.834 13.115 1.00 87.81 182 GLN A N 1
ATOM 1405 C CA . GLN A 1 182 ? 0.896 12.116 14.375 1.00 87.81 182 GLN A CA 1
ATOM 1406 C C . GLN A 1 182 ? 0.626 13.057 15.546 1.00 87.81 182 GLN A C 1
ATOM 1408 O O . GLN A 1 182 ? 1.245 14.119 15.654 1.00 87.81 182 GLN A O 1
ATOM 1413 N N . LEU A 1 183 ? -0.276 12.662 16.443 1.00 85.94 183 LEU A N 1
ATOM 1414 C CA . LEU A 1 183 ? -0.522 13.425 17.655 1.00 85.94 183 LEU A CA 1
ATOM 1415 C C . LEU A 1 183 ? 0.674 13.264 18.585 1.00 85.94 183 LEU A C 1
ATOM 1417 O O . LEU A 1 183 ? 1.170 12.158 18.816 1.00 85.94 183 LEU A O 1
ATOM 1421 N N . ALA A 1 184 ? 1.150 14.380 19.133 1.00 75.25 184 ALA A N 1
ATOM 1422 C CA . ALA A 1 184 ? 2.150 14.326 20.183 1.00 75.25 184 ALA A CA 1
ATOM 1423 C C . ALA A 1 184 ? 1.575 13.502 21.340 1.00 75.25 184 ALA A C 1
ATOM 1425 O O . ALA A 1 184 ? 0.515 13.838 21.873 1.00 75.25 184 ALA A O 1
ATOM 1426 N N . ALA A 1 185 ? 2.271 12.432 21.733 1.00 62.00 185 ALA A N 1
ATOM 1427 C CA . ALA A 1 185 ? 1.948 11.733 22.965 1.00 62.00 185 ALA A CA 1
ATOM 1428 C C . ALA A 1 185 ? 1.981 12.777 24.084 1.00 62.00 185 ALA A C 1
ATOM 1430 O O . ALA A 1 185 ? 3.027 13.383 24.338 1.00 62.00 185 ALA A O 1
ATOM 1431 N N . GLY A 1 186 ? 0.821 13.057 24.685 1.00 51.31 186 GLY A N 1
ATOM 1432 C CA . GLY A 1 186 ? 0.729 14.015 25.774 1.00 51.31 186 GLY A CA 1
ATOM 1433 C C . GLY A 1 186 ? 1.791 13.660 26.805 1.00 51.31 186 GLY A C 1
ATOM 1434 O O . GLY A 1 186 ? 1.841 12.518 27.264 1.00 51.31 186 GLY A O 1
ATOM 1435 N N . ARG A 1 187 ? 2.675 14.612 27.135 1.00 43.91 187 ARG A N 1
ATOM 1436 C CA . ARG A 1 187 ? 3.537 14.487 28.312 1.00 43.91 187 ARG A CA 1
ATOM 1437 C C . ARG A 1 187 ? 2.604 14.157 29.469 1.00 43.91 187 ARG A C 1
ATOM 1439 O O . ARG A 1 187 ? 1.816 15.014 29.862 1.00 43.91 187 ARG A O 1
ATOM 1446 N N . ALA A 1 188 ? 2.659 12.922 29.961 1.00 41.56 188 ALA A N 1
ATOM 1447 C CA . ALA A 1 188 ? 2.033 12.575 31.220 1.00 41.56 188 ALA A CA 1
ATOM 1448 C C . ALA A 1 188 ? 2.589 13.570 32.241 1.00 41.56 188 ALA A C 1
ATOM 1450 O O . ALA A 1 188 ? 3.800 13.612 32.471 1.00 41.56 188 ALA A O 1
ATOM 1451 N N . ALA A 1 189 ? 1.726 14.458 32.730 1.00 41.53 189 ALA A N 1
ATOM 1452 C CA . ALA A 1 189 ? 2.081 15.372 33.794 1.00 41.53 189 ALA A CA 1
ATOM 1453 C C . ALA A 1 189 ? 2.453 14.510 35.005 1.00 41.53 189 ALA A C 1
ATOM 1455 O O . ALA A 1 189 ? 1.625 13.748 35.503 1.00 41.53 189 ALA A O 1
ATOM 1456 N N . SER A 1 190 ? 3.731 14.575 35.370 1.00 50.72 190 SER A N 1
ATOM 1457 C CA . SER A 1 190 ? 4.288 14.088 36.631 1.00 50.72 190 SER A CA 1
ATOM 1458 C C . SER A 1 190 ? 3.695 14.832 37.815 1.00 50.72 190 SER A C 1
ATOM 1460 O O . SER A 1 190 ? 3.588 16.076 37.681 1.00 50.72 190 SER A O 1
#

pLDDT: mean 84.39, std 15.74, range [41.53, 98.44]